Protein AF-A0A085N6F9-F1 (afdb_monomer_lite)

pLDDT: mean 75.07, std 14.17, range [32.81, 94.19]

InterPro domains:
  IPR004875 DDE superfamily endonuclease domain [PF03184] (1-64)

Organism: NCBI:txid68888

Sequence (210 aa):
MDQGVIENLKRLYRKQLLRHLLLSEDKSVQSIIDFYSKTTLKDCCYMIAGSWSSVRQSTLRSSWKNILARRELSATSGASDPGEVVEEVLFNLNTLSLSGECQKADIEAWLACDSGNPGFQMLDDDEIAESVLNVEDEMDEDFDTQEAQVACPSHEKAFRCLEVALEWLEWQEECDPVKLLNLKSILEVAAKKRTASLKQTTITEYFKEK

Foldseek 3Di:
DPPCLVVQLVVLLVVLVVVVLVLDPDPDPVSVVVCVVPCDVVNVVLSSVVSNVVRDPVNVVVVCCVVVVVVVVVDDDDDDDLVNVLVVVQVVCVVVVVNPPDDSVNSSCVVCVCVPPPPDDDDDPVNVVVVVVPPDDDDPDDDPDPPPVPDDDDLVRVLVVLVVVLVVLVPDPPNDPVVNSVSVVVSVVSSVVNVVVPDDDDPVVVVPDD

Secondary structure (DSSP, 8-state):
--SSHHHHHHHHHHHHHHHHHHHSS--SHHHHHHHHHH--HHHHHHHHHHHHHTS-HHHHHHHHHHHHHHHHTT--SS---HHHHHHHHHHHHHHTT-TTS--HHHHHHHHHTTTT--SS----HHHHHHHHHT----------------PPPPHHHHHHHHHHHHHHHHT-TT--HHHHHHHHHHHHHHHHHHHHHTSPPPGGGTT---

Structure (mmCIF, N/CA/C/O backbone):
data_AF-A0A085N6F9-F1
#
_entry.id   AF-A0A085N6F9-F1
#
loop_
_atom_site.group_PDB
_atom_site.id
_atom_site.type_symbol
_atom_site.label_atom_id
_atom_site.label_alt_id
_atom_site.label_comp_id
_atom_site.label_asym_id
_atom_site.label_entity_id
_atom_site.label_seq_id
_atom_site.pdbx_PDB_ins_code
_atom_site.Cartn_x
_atom_site.Cartn_y
_atom_site.Cartn_z
_atom_site.occupancy
_atom_site.B_iso_or_equiv
_atom_site.auth_seq_id
_atom_site.auth_comp_id
_atom_site.auth_asym_id
_atom_site.auth_atom_id
_atom_site.pdbx_PDB_model_num
ATOM 1 N N . MET A 1 1 ? 21.214 7.710 -4.102 1.00 58.25 1 MET A N 1
ATOM 2 C CA . MET A 1 1 ? 19.801 7.318 -4.273 1.00 58.25 1 MET A CA 1
ATOM 3 C C . MET A 1 1 ? 18.946 7.734 -3.082 1.00 58.25 1 MET A C 1
ATOM 5 O O . MET A 1 1 ? 17.837 8.191 -3.302 1.00 58.25 1 MET A O 1
ATOM 9 N N . ASP A 1 2 ? 19.428 7.651 -1.839 1.00 63.47 2 ASP A N 1
ATOM 10 C CA . ASP A 1 2 ? 18.594 8.005 -0.685 1.00 63.47 2 ASP A CA 1
ATOM 11 C C . ASP A 1 2 ? 18.746 9.481 -0.267 1.00 63.47 2 ASP A C 1
ATOM 13 O O . ASP A 1 2 ? 19.536 9.829 0.605 1.00 63.47 2 ASP A O 1
ATOM 17 N N . GLN A 1 3 ? 18.006 10.372 -0.936 1.00 70.19 3 GLN A N 1
ATOM 18 C CA . GLN A 1 3 ? 17.832 11.780 -0.533 1.00 70.19 3 GLN A CA 1
ATOM 19 C C . GLN A 1 3 ? 16.659 11.907 0.456 1.00 70.19 3 GLN A C 1
ATOM 21 O O . GLN A 1 3 ? 15.713 12.665 0.239 1.00 70.19 3 GLN A O 1
ATOM 26 N N . GLY A 1 4 ? 16.681 11.103 1.521 1.00 79.12 4 GLY A N 1
ATOM 27 C CA . GLY A 1 4 ? 15.641 11.115 2.550 1.00 79.12 4 GLY A CA 1
ATOM 28 C C . GLY A 1 4 ? 14.337 10.415 2.152 1.00 79.12 4 GLY A C 1
ATOM 29 O O . GLY A 1 4 ? 13.314 10.636 2.802 1.00 79.12 4 GLY A O 1
ATOM 30 N N . VAL A 1 5 ? 14.339 9.553 1.124 1.00 86.50 5 VAL A N 1
ATOM 31 C CA . VAL A 1 5 ? 13.162 8.724 0.792 1.00 86.50 5 VAL A CA 1
ATOM 32 C C . VAL A 1 5 ? 12.894 7.755 1.929 1.00 86.50 5 VAL A C 1
ATOM 34 O O . VAL A 1 5 ? 11.759 7.662 2.394 1.00 86.50 5 VAL A O 1
ATOM 37 N N . ILE A 1 6 ? 13.940 7.081 2.415 1.00 88.19 6 ILE A N 1
ATOM 38 C CA . ILE A 1 6 ? 13.817 6.116 3.510 1.00 88.19 6 ILE A CA 1
ATOM 39 C C . ILE A 1 6 ? 13.380 6.824 4.793 1.00 88.19 6 ILE A C 1
ATOM 41 O O . ILE A 1 6 ? 12.509 6.328 5.510 1.00 88.19 6 ILE A O 1
ATOM 45 N N . GLU A 1 7 ? 13.935 8.002 5.084 1.00 88.69 7 GLU A N 1
ATOM 46 C CA . GLU A 1 7 ? 13.521 8.808 6.236 1.00 88.69 7 GLU A CA 1
ATOM 47 C C . GLU A 1 7 ? 12.044 9.218 6.135 1.00 88.69 7 GLU A C 1
ATOM 49 O O . GLU A 1 7 ? 1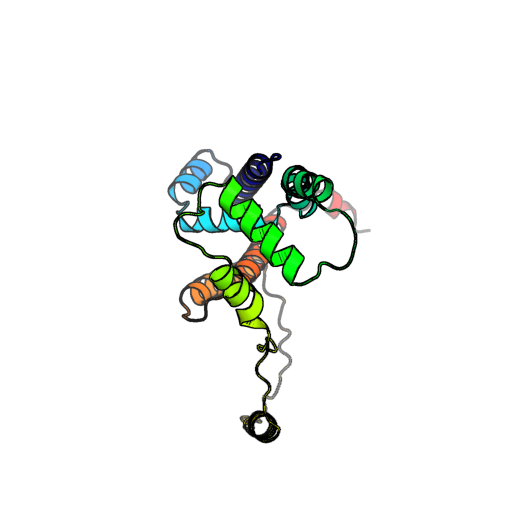1.275 9.040 7.086 1.00 88.69 7 GLU A O 1
ATOM 54 N N . ASN A 1 8 ? 11.616 9.710 4.969 1.00 89.38 8 ASN A N 1
ATOM 55 C CA . ASN A 1 8 ? 10.236 10.125 4.748 1.00 89.38 8 ASN A CA 1
ATOM 56 C C . ASN A 1 8 ? 9.265 8.940 4.845 1.00 89.38 8 ASN A C 1
ATOM 58 O O . ASN A 1 8 ? 8.226 9.055 5.496 1.00 89.38 8 ASN A O 1
ATOM 62 N N . LEU A 1 9 ? 9.626 7.787 4.276 1.00 90.88 9 LEU A N 1
ATOM 63 C CA . LEU A 1 9 ? 8.841 6.558 4.367 1.00 90.88 9 LEU A CA 1
ATOM 64 C C . LEU A 1 9 ? 8.692 6.099 5.823 1.00 90.88 9 LEU A C 1
ATOM 66 O O . LEU A 1 9 ? 7.574 5.863 6.279 1.00 90.88 9 LEU A O 1
ATOM 70 N N . LYS A 1 10 ? 9.789 6.056 6.593 1.00 90.81 10 LYS A N 1
ATOM 71 C CA . LYS A 1 10 ? 9.761 5.725 8.031 1.00 90.81 10 LYS A CA 1
ATOM 72 C C . LYS A 1 10 ? 8.877 6.691 8.820 1.00 90.81 10 LYS A C 1
ATOM 74 O O . LYS A 1 10 ? 8.144 6.272 9.717 1.00 90.81 10 LYS A O 1
ATOM 79 N N . ARG A 1 11 ? 8.924 7.986 8.499 1.00 92.44 11 ARG A N 1
ATOM 80 C CA . ARG A 1 11 ? 8.079 9.005 9.136 1.00 92.44 11 ARG A CA 1
ATOM 81 C C . ARG A 1 11 ? 6.598 8.798 8.819 1.00 92.44 11 ARG A C 1
ATOM 83 O O . ARG A 1 11 ? 5.769 8.899 9.722 1.00 92.44 11 ARG A O 1
ATOM 90 N N . LEU A 1 12 ? 6.263 8.492 7.566 1.00 90.38 12 LEU A N 1
ATOM 91 C CA . LEU A 1 12 ? 4.891 8.193 7.149 1.00 90.38 12 LEU A CA 1
ATOM 92 C C . LEU A 1 12 ? 4.372 6.906 7.800 1.00 90.38 12 LEU A C 1
ATOM 94 O O . LEU A 1 12 ? 3.253 6.906 8.305 1.00 90.38 12 LEU A O 1
ATOM 98 N N . TYR A 1 13 ? 5.215 5.882 7.913 1.00 91.75 13 TYR A N 1
ATOM 99 C CA . TYR A 1 13 ? 4.894 4.646 8.627 1.00 91.75 13 TYR A CA 1
ATOM 100 C C . TYR A 1 13 ? 4.549 4.894 10.092 1.00 91.75 13 TYR A C 1
ATOM 102 O O . TYR A 1 13 ? 3.474 4.516 10.552 1.00 91.75 13 TYR A O 1
ATOM 110 N N . ARG A 1 14 ? 5.404 5.620 10.823 1.00 90.88 14 ARG A N 1
ATOM 111 C CA . ARG A 1 14 ? 5.135 5.990 12.224 1.00 90.88 14 ARG A CA 1
ATOM 112 C C . ARG A 1 14 ? 3.836 6.783 12.367 1.00 90.88 14 ARG A C 1
ATOM 114 O O . ARG A 1 14 ? 3.095 6.581 13.322 1.00 90.88 14 ARG A O 1
ATOM 121 N N . LYS A 1 15 ? 3.528 7.659 11.405 1.00 87.94 15 LYS A N 1
ATOM 122 C CA . LYS A 1 15 ? 2.263 8.402 11.374 1.00 87.94 15 LYS A CA 1
ATOM 123 C C . LYS A 1 15 ? 1.053 7.479 11.184 1.00 87.94 15 LYS A C 1
ATOM 125 O O . LYS A 1 15 ? 0.031 7.717 11.822 1.00 87.94 15 LYS A O 1
ATOM 130 N N . GLN A 1 16 ? 1.144 6.464 10.323 1.00 84.81 16 GLN A N 1
ATOM 131 C CA . GLN A 1 16 ? 0.058 5.495 10.139 1.00 84.81 16 GLN A CA 1
ATOM 132 C C . GLN A 1 16 ? -0.125 4.607 11.369 1.00 84.81 16 GLN A C 1
ATOM 134 O O . GLN A 1 16 ? -1.250 4.446 11.831 1.00 84.81 16 GLN A O 1
ATOM 139 N N . LEU A 1 17 ? 0.969 4.145 11.974 1.00 85.44 17 LEU A N 1
ATOM 140 C CA . LEU A 1 17 ? 0.932 3.397 13.231 1.00 85.44 17 LEU A CA 1
ATOM 141 C C . LEU A 1 17 ? 0.213 4.186 14.339 1.00 85.44 17 LEU A C 1
ATOM 143 O O . LEU A 1 17 ? -0.684 3.669 14.998 1.00 85.44 17 LEU A O 1
ATOM 147 N N . LEU A 1 18 ? 0.545 5.474 14.491 1.00 83.00 18 LEU A N 1
ATOM 148 C CA . LEU A 1 18 ? -0.126 6.357 15.450 1.00 83.00 18 LEU A CA 1
ATOM 149 C C . LEU A 1 18 ? -1.616 6.545 15.145 1.00 83.00 18 LEU A C 1
ATOM 151 O O . LEU A 1 18 ? -2.415 6.645 16.067 1.00 83.00 18 LEU A O 1
ATOM 155 N N . ARG A 1 19 ? -2.017 6.592 13.870 1.00 81.50 19 ARG A N 1
ATOM 156 C CA . ARG A 1 19 ? -3.440 6.667 13.507 1.00 81.50 19 ARG A CA 1
ATOM 157 C C . ARG A 1 19 ? -4.189 5.399 13.881 1.00 81.50 19 ARG A C 1
ATOM 159 O O . ARG A 1 19 ? -5.280 5.517 14.423 1.00 81.50 19 ARG A O 1
ATOM 166 N N . HIS A 1 20 ? -3.612 4.227 13.629 1.00 77.12 20 HIS A N 1
ATOM 167 C CA . HIS A 1 20 ? -4.213 2.958 14.036 1.00 77.12 20 HIS A CA 1
ATOM 168 C C . HIS A 1 20 ? -4.372 2.869 15.559 1.00 77.12 20 HIS A C 1
ATOM 170 O O . HIS A 1 20 ? -5.453 2.529 16.029 1.00 77.12 20 HIS A O 1
ATOM 176 N N . LEU A 1 21 ? -3.363 3.303 16.320 1.00 77.00 21 LEU A N 1
ATOM 177 C CA . LEU A 1 21 ? -3.439 3.414 17.783 1.00 77.00 21 LEU A CA 1
ATOM 178 C C . LEU A 1 21 ? -4.485 4.427 18.279 1.00 77.00 21 LEU A C 1
ATOM 180 O O . LEU A 1 21 ? -4.986 4.297 19.385 1.00 77.00 21 LEU A O 1
ATOM 184 N N . LEU A 1 22 ? -4.808 5.464 17.503 1.00 71.69 22 LEU A N 1
ATOM 185 C CA . LEU A 1 22 ? -5.822 6.463 17.875 1.00 71.69 22 LEU A CA 1
ATOM 186 C C . LEU A 1 22 ? -7.246 6.072 17.454 1.00 71.69 22 LEU A C 1
ATOM 188 O O . LEU A 1 22 ? -8.199 6.736 17.865 1.00 71.69 22 LEU A O 1
ATOM 192 N N . LEU A 1 23 ? -7.389 5.044 16.615 1.00 70.06 23 LEU A N 1
ATOM 193 C CA . LEU A 1 23 ? -8.678 4.499 16.191 1.00 70.06 23 LEU A CA 1
ATOM 194 C C . LEU A 1 23 ? -9.238 3.474 17.191 1.00 70.06 23 LEU A C 1
ATOM 196 O O . LEU A 1 23 ? -10.418 3.143 17.091 1.00 70.06 23 LEU A O 1
ATOM 200 N N . SER A 1 24 ? -8.438 2.993 18.151 1.00 68.69 24 SER A N 1
ATOM 201 C CA . SER A 1 24 ? -8.926 2.153 19.248 1.00 68.69 24 SER A CA 1
ATOM 202 C C . SER A 1 24 ? -9.775 2.972 20.226 1.00 68.69 24 SER A C 1
ATOM 204 O O . SER A 1 24 ? -9.394 4.069 20.635 1.00 68.69 24 SER A O 1
ATOM 206 N N . GLU A 1 25 ? -10.935 2.434 20.604 1.00 61.09 25 GLU A N 1
ATOM 207 C CA . GLU A 1 25 ? -11.907 3.113 21.475 1.00 61.09 25 GLU A CA 1
ATOM 208 C C . GLU A 1 25 ? -11.392 3.294 22.910 1.00 61.09 25 GLU A C 1
ATOM 210 O O . GLU A 1 25 ? -11.682 4.308 23.547 1.00 61.09 25 GLU A O 1
ATOM 215 N N . ASP A 1 26 ? -10.568 2.359 23.390 1.00 67.94 26 ASP A N 1
ATOM 216 C CA . ASP A 1 26 ? -9.904 2.452 24.685 1.00 67.94 26 ASP A CA 1
ATOM 217 C C . ASP A 1 26 ? -8.523 3.118 24.548 1.00 67.94 26 ASP A C 1
ATOM 219 O O . ASP A 1 26 ? -7.687 2.711 23.736 1.00 67.94 26 ASP A O 1
ATOM 223 N N . LYS A 1 27 ? -8.288 4.157 25.355 1.00 69.56 27 LYS A N 1
ATOM 224 C CA . LYS A 1 27 ? -7.034 4.931 25.411 1.00 69.56 27 LYS A CA 1
ATOM 225 C C . LYS A 1 27 ? -6.123 4.490 26.561 1.00 69.56 27 LYS A C 1
ATOM 227 O O . LYS A 1 27 ? -5.174 5.199 26.898 1.00 69.56 27 LYS A O 1
ATOM 232 N N . SER A 1 28 ? -6.432 3.367 27.204 1.00 77.19 28 SER A N 1
ATOM 233 C CA . SER A 1 28 ? -5.613 2.803 28.270 1.00 77.19 28 SER A CA 1
ATOM 234 C C . SER A 1 28 ? -4.243 2.331 27.760 1.00 77.19 28 SER A C 1
ATOM 236 O O . SER A 1 28 ? -4.055 1.999 26.589 1.00 77.19 28 SER A O 1
ATOM 238 N N . VAL A 1 29 ? -3.263 2.255 28.665 1.00 77.38 29 VAL A N 1
ATOM 239 C CA . VAL A 1 29 ? -1.947 1.655 28.368 1.00 77.38 29 VAL A CA 1
ATOM 240 C C . VAL A 1 29 ? -2.099 0.184 27.958 1.00 77.38 29 VAL A C 1
ATOM 242 O O . VAL A 1 29 ? -1.344 -0.301 27.119 1.00 77.38 29 VAL A O 1
ATOM 245 N N . GLN A 1 30 ? -3.114 -0.504 28.489 1.00 77.12 30 GLN A N 1
ATOM 246 C CA . GLN A 1 30 ? -3.416 -1.892 28.150 1.00 77.12 30 GLN A CA 1
ATOM 247 C C . GLN A 1 30 ? -3.879 -2.040 26.696 1.00 77.12 30 GLN A C 1
ATOM 249 O O . GLN A 1 30 ? -3.411 -2.937 26.007 1.00 77.12 30 GLN A O 1
ATOM 254 N N . SER A 1 31 ? -4.698 -1.113 26.192 1.00 76.81 31 SER A N 1
ATOM 255 C CA . SER A 1 31 ? -5.119 -1.072 24.783 1.00 76.81 31 SER A CA 1
ATOM 256 C C . SER A 1 31 ? -3.930 -0.969 23.818 1.00 76.81 31 SER A C 1
ATOM 258 O O . SER A 1 31 ? -3.888 -1.644 22.790 1.00 76.81 31 SER A O 1
ATOM 260 N N . ILE A 1 32 ? -2.902 -0.191 24.180 1.00 77.62 32 ILE A N 1
ATOM 261 C CA . ILE A 1 32 ? -1.668 -0.076 23.388 1.00 77.62 32 ILE A CA 1
ATOM 262 C C . ILE A 1 32 ? -0.909 -1.411 23.375 1.00 77.62 32 ILE A C 1
ATOM 264 O O . ILE A 1 32 ? -0.465 -1.855 22.316 1.00 77.62 32 ILE A O 1
ATOM 268 N N . ILE A 1 33 ? -0.764 -2.060 24.535 1.00 79.56 33 ILE A N 1
ATOM 269 C CA . ILE A 1 33 ? -0.092 -3.365 24.659 1.00 79.56 33 ILE A CA 1
ATOM 270 C C . ILE A 1 33 ? -0.845 -4.431 23.857 1.00 79.56 33 ILE A C 1
ATOM 272 O O . ILE A 1 33 ? -0.230 -5.188 23.104 1.00 79.56 33 ILE A O 1
ATOM 276 N N . ASP A 1 34 ? -2.169 -4.452 23.960 1.00 80.50 34 ASP A N 1
ATOM 277 C CA . ASP A 1 34 ? -3.034 -5.358 23.213 1.00 80.50 34 ASP A CA 1
ATOM 278 C C . ASP A 1 34 ? -2.935 -5.113 21.705 1.00 80.50 34 ASP A C 1
ATOM 280 O O . ASP A 1 34 ? -2.876 -6.071 20.938 1.00 80.50 34 ASP A O 1
ATOM 284 N N . PHE A 1 35 ? -2.866 -3.852 21.266 1.00 81.00 35 PHE A N 1
ATOM 285 C CA . PHE A 1 35 ? -2.653 -3.507 19.863 1.00 81.00 35 PHE A CA 1
ATOM 286 C C . PHE A 1 35 ? -1.330 -4.076 19.345 1.00 81.00 35 PHE A C 1
ATOM 288 O O . PHE A 1 35 ? -1.327 -4.767 18.329 1.00 81.00 35 PHE A O 1
ATOM 295 N N . TYR A 1 36 ? -0.213 -3.858 20.050 1.00 79.56 36 TYR A N 1
ATOM 296 C CA . TYR A 1 36 ? 1.082 -4.414 19.638 1.00 79.56 36 TYR A CA 1
ATOM 297 C C . TYR A 1 36 ? 1.095 -5.945 19.661 1.00 79.56 36 TYR A C 1
ATOM 299 O O . TYR A 1 36 ? 1.719 -6.556 18.801 1.00 79.56 36 TYR A O 1
ATOM 307 N N . SER A 1 37 ? 0.376 -6.557 20.602 1.00 81.94 37 SER A N 1
ATOM 308 C CA . SER A 1 37 ? 0.273 -8.016 20.717 1.00 81.94 37 SER A CA 1
ATOM 309 C C . SER A 1 37 ? -0.584 -8.636 19.607 1.00 81.94 37 SER A C 1
ATOM 311 O O . SER A 1 37 ? -0.335 -9.765 19.196 1.00 81.94 37 SER A O 1
ATOM 313 N N . LYS A 1 38 ? -1.592 -7.903 19.115 1.00 84.06 38 LYS A N 1
ATOM 314 C CA . LYS A 1 38 ? -2.504 -8.327 18.039 1.00 84.06 38 LYS A CA 1
ATOM 315 C C . LYS A 1 38 ? -2.032 -7.917 16.643 1.00 84.06 38 LYS A C 1
ATOM 317 O O . LYS A 1 38 ? -2.548 -8.446 15.666 1.00 84.06 38 LYS A O 1
ATOM 322 N N . THR A 1 39 ? -1.085 -6.981 16.536 1.00 83.12 39 THR A N 1
ATOM 323 C CA . THR A 1 39 ? -0.560 -6.511 15.246 1.00 83.12 39 THR A CA 1
ATOM 324 C C . THR A 1 39 ? 0.179 -7.649 14.556 1.00 83.12 39 THR A C 1
ATOM 326 O O . THR A 1 39 ? 1.200 -8.136 15.043 1.00 83.12 39 THR A O 1
ATOM 329 N N . THR A 1 40 ? -0.318 -8.056 13.396 1.00 88.38 40 THR A N 1
ATOM 330 C CA . THR A 1 40 ? 0.276 -9.136 12.609 1.00 88.38 40 THR A CA 1
ATOM 331 C C . THR A 1 40 ? 1.287 -8.602 11.591 1.00 88.38 40 THR A C 1
ATOM 333 O O . THR A 1 40 ? 1.334 -7.409 11.279 1.00 88.38 40 THR A O 1
ATOM 336 N N . LEU A 1 41 ? 2.094 -9.494 11.002 1.00 87.25 41 LEU A N 1
ATOM 337 C CA . LEU A 1 41 ? 2.972 -9.130 9.881 1.00 87.25 41 LEU A CA 1
ATOM 338 C C . LEU A 1 41 ? 2.173 -8.555 8.699 1.00 87.25 41 LEU A C 1
ATOM 340 O O . LEU A 1 41 ? 2.627 -7.621 8.042 1.00 87.25 41 LEU A O 1
ATOM 344 N N . LYS A 1 42 ? 0.962 -9.068 8.471 1.00 85.81 42 LYS A N 1
ATOM 345 C CA . LYS A 1 42 ? 0.034 -8.584 7.446 1.00 85.81 42 LYS A CA 1
ATOM 346 C C . LYS A 1 42 ? -0.335 -7.115 7.671 1.00 85.81 42 LYS A C 1
ATOM 348 O O . LYS A 1 42 ? -0.279 -6.316 6.736 1.00 85.81 42 LYS A O 1
ATOM 353 N N . ASP A 1 43 ? -0.612 -6.724 8.911 1.00 86.56 43 ASP A N 1
ATOM 354 C CA . ASP A 1 43 ? -0.878 -5.324 9.257 1.00 86.56 43 ASP A CA 1
ATOM 355 C C . ASP A 1 43 ? 0.331 -4.433 8.966 1.00 86.56 43 ASP A C 1
ATOM 357 O O . ASP A 1 43 ? 0.185 -3.362 8.372 1.00 86.56 43 ASP A O 1
ATOM 361 N N . CYS A 1 44 ? 1.537 -4.903 9.298 1.00 87.62 44 CYS A N 1
ATOM 362 C CA . CYS A 1 44 ? 2.785 -4.217 8.965 1.00 87.62 44 CYS A CA 1
ATOM 363 C C . CYS A 1 44 ? 2.965 -4.033 7.448 1.00 87.62 44 CYS A C 1
ATOM 365 O O . CYS A 1 44 ? 3.315 -2.932 7.010 1.00 87.62 44 CYS A O 1
ATOM 367 N N . CYS A 1 45 ? 2.672 -5.061 6.643 1.00 89.88 45 CYS A N 1
ATOM 368 C CA . CYS A 1 45 ? 2.718 -4.995 5.179 1.00 89.88 45 CYS A CA 1
ATOM 369 C C . CYS A 1 45 ? 1.749 -3.941 4.624 1.00 89.88 45 CYS A C 1
ATOM 371 O O . CYS A 1 45 ? 2.122 -3.125 3.778 1.00 89.88 45 CYS A O 1
ATOM 373 N N . TYR A 1 46 ? 0.526 -3.875 5.146 1.00 86.56 46 TYR A N 1
ATOM 374 C CA . TYR A 1 46 ? -0.415 -2.840 4.724 1.00 86.56 46 TYR A CA 1
ATOM 375 C C . TYR A 1 46 ? -0.014 -1.440 5.176 1.00 86.56 46 TYR A C 1
ATOM 377 O O . TYR A 1 46 ? -0.153 -0.484 4.413 1.00 86.56 46 TYR A O 1
ATOM 385 N N . MET A 1 47 ? 0.503 -1.302 6.398 1.00 89.00 47 MET A N 1
ATOM 386 C CA . MET A 1 47 ? 0.965 -0.013 6.907 1.00 89.00 47 MET A CA 1
ATOM 387 C C . MET A 1 47 ? 2.126 0.528 6.070 1.00 89.00 47 MET A C 1
ATOM 389 O O . MET A 1 47 ? 2.151 1.724 5.763 1.00 89.00 47 MET A O 1
ATOM 393 N N . ILE A 1 48 ? 3.072 -0.324 5.656 1.00 91.31 48 ILE A N 1
ATOM 394 C CA . ILE A 1 48 ? 4.181 0.114 4.804 1.00 91.31 48 ILE A CA 1
ATOM 395 C C . ILE A 1 48 ? 3.720 0.421 3.377 1.00 91.31 48 ILE A C 1
ATOM 397 O O . ILE A 1 48 ? 4.129 1.449 2.838 1.00 91.31 48 ILE A O 1
ATOM 401 N N . ALA A 1 49 ? 2.790 -0.360 2.816 1.00 90.00 49 ALA A N 1
ATOM 402 C CA . ALA A 1 49 ? 2.188 -0.083 1.511 1.00 90.00 49 ALA A CA 1
ATOM 403 C C . ALA A 1 49 ? 1.449 1.269 1.494 1.00 90.00 49 ALA A C 1
ATOM 405 O O . ALA A 1 49 ? 1.699 2.111 0.631 1.00 90.00 49 ALA A O 1
ATOM 406 N N . GLY A 1 50 ? 0.615 1.536 2.504 1.00 86.75 50 GLY A N 1
ATOM 407 C CA . GLY A 1 50 ? -0.084 2.818 2.650 1.00 86.75 50 GLY A CA 1
ATOM 408 C C . GLY A 1 50 ? 0.853 4.001 2.931 1.00 86.75 50 GLY A C 1
ATOM 409 O O . GLY A 1 50 ? 0.556 5.152 2.598 1.00 86.75 50 GLY A O 1
ATOM 410 N N . SER A 1 51 ? 2.009 3.742 3.540 1.00 90.81 51 SER A N 1
ATOM 411 C CA . SER A 1 51 ? 3.042 4.761 3.751 1.00 90.81 51 SER A CA 1
ATOM 412 C C . SER A 1 51 ? 3.788 5.078 2.463 1.00 90.81 51 SER A C 1
ATOM 414 O O . SER A 1 51 ? 4.064 6.248 2.204 1.00 90.81 51 SER A O 1
ATOM 416 N N . TRP A 1 52 ? 4.066 4.060 1.647 1.00 91.25 52 TRP A N 1
ATOM 417 C CA . TRP A 1 52 ? 4.696 4.202 0.340 1.00 91.25 52 TRP A CA 1
ATOM 418 C C . TRP A 1 52 ? 3.815 4.980 -0.638 1.00 91.25 52 TRP A C 1
ATOM 420 O O . TRP A 1 52 ? 4.289 5.940 -1.240 1.00 91.25 52 TRP A O 1
ATOM 430 N N . SER A 1 53 ? 2.518 4.666 -0.716 1.00 88.50 53 SER A N 1
ATOM 431 C CA . SER A 1 53 ? 1.571 5.410 -1.564 1.00 88.50 53 SER A CA 1
ATOM 432 C C . SER A 1 53 ? 1.419 6.883 -1.159 1.00 88.50 53 SER A C 1
ATOM 434 O O . SER A 1 53 ? 1.073 7.730 -1.978 1.00 88.50 53 SER A O 1
ATOM 436 N N . SER A 1 54 ? 1.732 7.214 0.098 1.00 88.19 54 SER A N 1
ATOM 437 C CA . SER A 1 54 ? 1.730 8.588 0.613 1.00 88.19 54 SER A CA 1
ATOM 438 C C . SER A 1 54 ? 3.033 9.358 0.339 1.00 88.19 54 SER A C 1
ATOM 440 O O . SER A 1 54 ? 3.103 10.563 0.618 1.00 88.19 54 SER 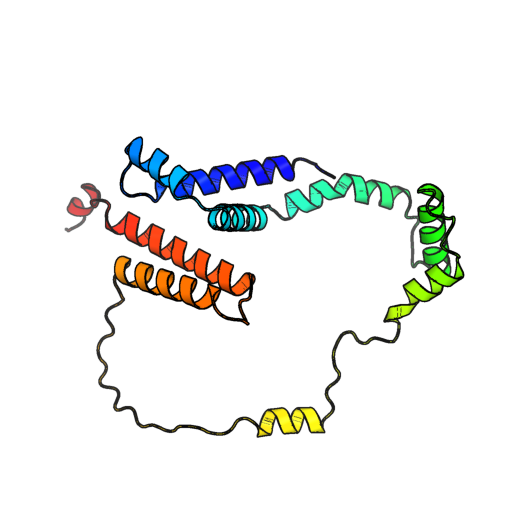A O 1
ATOM 442 N N . VAL A 1 55 ? 4.086 8.702 -0.164 1.00 89.12 55 VAL A N 1
ATOM 443 C CA . VAL A 1 55 ? 5.340 9.373 -0.533 1.00 89.12 55 VAL A CA 1
ATOM 444 C C . VAL A 1 55 ? 5.085 10.258 -1.751 1.00 89.12 55 VAL A C 1
ATOM 446 O O . VAL A 1 55 ? 4.582 9.822 -2.781 1.00 89.12 55 VAL A O 1
ATOM 449 N N . ARG A 1 56 ? 5.451 11.541 -1.654 1.00 87.06 56 ARG A N 1
ATOM 450 C CA . ARG A 1 56 ? 5.244 12.492 -2.752 1.00 87.06 56 ARG A CA 1
ATOM 451 C C . ARG A 1 56 ? 6.155 12.165 -3.929 1.00 87.06 56 ARG A C 1
ATOM 453 O O . ARG A 1 56 ? 7.358 11.968 -3.757 1.00 87.06 56 ARG A O 1
ATOM 460 N N . GLN A 1 57 ? 5.610 12.269 -5.139 1.00 85.81 57 GLN A N 1
ATOM 461 C CA . GLN A 1 57 ? 6.382 12.103 -6.370 1.00 85.81 57 GLN A CA 1
ATOM 462 C C . GLN A 1 57 ? 7.551 13.099 -6.464 1.00 85.81 57 GLN A C 1
ATOM 464 O O . GLN A 1 57 ? 8.607 12.758 -6.985 1.00 85.81 57 GLN A O 1
ATOM 469 N N . SER A 1 58 ? 7.415 14.306 -5.899 1.00 83.88 58 SER A N 1
ATOM 470 C CA . SER A 1 58 ? 8.510 15.281 -5.816 1.00 83.88 58 SER A CA 1
ATOM 471 C C . SER A 1 58 ? 9.680 14.803 -4.951 1.00 83.88 58 SER A C 1
ATOM 473 O O . SER A 1 58 ? 10.829 15.037 -5.316 1.00 83.88 58 SER A O 1
ATOM 475 N N . THR A 1 59 ? 9.416 14.087 -3.851 1.00 83.81 59 THR A N 1
ATOM 476 C CA . THR A 1 59 ? 10.463 13.461 -3.028 1.00 83.81 59 THR A CA 1
ATOM 477 C C . THR A 1 59 ? 11.210 12.402 -3.834 1.00 83.81 59 THR A C 1
ATOM 479 O O . THR A 1 59 ? 12.439 12.390 -3.825 1.00 83.81 59 THR A O 1
ATOM 482 N N . LEU A 1 60 ? 10.488 11.574 -4.596 1.00 85.12 60 LEU A N 1
ATOM 483 C CA . LEU A 1 60 ? 11.106 10.578 -5.474 1.00 85.12 60 LEU A CA 1
ATOM 484 C C . LEU A 1 60 ? 11.942 11.256 -6.566 1.00 85.12 60 LEU A C 1
ATOM 486 O O . LEU A 1 60 ? 13.134 10.986 -6.662 1.00 85.12 60 LEU A O 1
ATOM 490 N N . ARG A 1 61 ? 11.380 12.216 -7.312 1.00 82.69 61 ARG A N 1
ATOM 491 C CA . ARG A 1 61 ? 12.101 12.970 -8.358 1.00 82.69 61 ARG A CA 1
ATOM 492 C C . ARG A 1 61 ? 13.367 13.643 -7.822 1.00 82.69 61 ARG A C 1
ATOM 494 O O . ARG A 1 61 ? 14.425 13.533 -8.433 1.00 82.69 61 ARG A O 1
ATOM 501 N N . SER A 1 62 ? 13.291 14.277 -6.650 1.00 79.75 62 SER A N 1
ATOM 502 C CA . SER A 1 62 ? 14.458 14.882 -5.991 1.00 79.75 62 SER A CA 1
ATOM 503 C C . SER A 1 62 ? 15.539 13.853 -5.651 1.00 79.75 62 SER A C 1
ATOM 505 O O . SER A 1 62 ? 16.728 14.153 -5.723 1.00 79.75 62 SER A O 1
ATOM 507 N N . SER A 1 63 ? 15.144 12.627 -5.320 1.00 81.56 63 SER A N 1
ATOM 508 C CA . SER A 1 63 ? 16.065 11.545 -4.954 1.00 81.56 63 SER A CA 1
ATOM 509 C C . SER A 1 63 ? 16.835 10.971 -6.135 1.00 81.56 63 SER A C 1
ATOM 511 O O . SER A 1 63 ? 17.974 10.523 -5.978 1.00 81.56 63 SER A O 1
ATOM 513 N N . TRP A 1 64 ? 16.252 11.083 -7.326 1.00 79.00 64 TRP A N 1
ATOM 514 C CA . TRP A 1 64 ? 16.891 10.738 -8.591 1.00 79.00 64 TRP A CA 1
ATOM 515 C C . TRP A 1 64 ? 17.710 11.887 -9.190 1.00 79.00 64 TRP A C 1
ATOM 517 O O . TRP A 1 64 ? 18.535 11.635 -10.063 1.00 79.00 64 TRP A O 1
ATOM 527 N N . LYS A 1 65 ? 17.572 13.127 -8.695 1.00 78.69 65 LYS A N 1
ATOM 528 C CA . LYS A 1 65 ? 18.231 14.315 -9.269 1.00 78.69 65 LYS A CA 1
ATOM 529 C C . LYS A 1 65 ? 19.751 14.174 -9.371 1.00 78.69 65 LYS A C 1
ATOM 531 O O . LYS A 1 65 ? 20.309 14.533 -10.393 1.00 78.69 65 LYS A O 1
ATOM 536 N N . ASN A 1 66 ? 20.421 13.600 -8.372 1.00 70.81 66 ASN A N 1
ATOM 537 C CA . ASN A 1 66 ? 21.880 13.406 -8.414 1.00 70.81 66 ASN A CA 1
ATOM 538 C C . ASN A 1 66 ? 22.330 12.279 -9.356 1.00 70.81 66 ASN A C 1
ATOM 540 O O . ASN A 1 66 ? 23.482 12.258 -9.771 1.00 70.81 66 ASN A O 1
ATOM 544 N N . ILE A 1 67 ? 21.438 11.341 -9.684 1.00 71.38 67 ILE A N 1
ATOM 545 C CA . ILE A 1 67 ? 21.709 10.266 -10.646 1.00 71.38 67 ILE A CA 1
ATOM 546 C C . ILE A 1 67 ? 21.482 10.800 -12.065 1.00 71.38 67 ILE A C 1
ATOM 548 O O . ILE A 1 67 ? 22.333 10.629 -12.930 1.00 71.38 67 ILE A O 1
ATOM 552 N N . LEU A 1 68 ? 20.377 11.519 -12.279 1.00 69.38 68 LEU A N 1
ATOM 553 C CA . LEU A 1 68 ? 20.023 12.104 -13.573 1.00 69.38 68 LEU A CA 1
ATOM 554 C C . LEU A 1 68 ? 20.912 13.301 -13.945 1.00 69.38 68 LEU A C 1
ATOM 556 O O . LEU A 1 68 ? 21.352 13.385 -15.082 1.00 69.38 68 LEU A O 1
ATOM 560 N N . ALA A 1 69 ? 21.284 14.166 -12.997 1.00 65.25 69 ALA A N 1
ATOM 561 C CA . ALA A 1 69 ? 22.226 15.263 -13.253 1.00 65.25 69 ALA A CA 1
ATOM 562 C C . ALA A 1 69 ? 23.631 14.755 -13.620 1.00 65.25 69 ALA A C 1
ATOM 564 O O . ALA A 1 69 ? 24.353 15.409 -14.366 1.00 65.25 69 ALA A O 1
ATOM 565 N N . ARG A 1 70 ? 24.020 13.565 -13.138 1.00 58.84 70 ARG A N 1
ATOM 566 C CA . ARG A 1 70 ? 25.266 12.908 -13.558 1.00 58.84 70 ARG A CA 1
ATOM 567 C C . ARG A 1 70 ? 25.201 12.426 -15.012 1.00 58.84 70 ARG A C 1
ATOM 569 O O . ARG A 1 70 ? 26.243 12.352 -15.646 1.00 58.84 70 ARG A O 1
ATOM 576 N N . ARG A 1 71 ? 23.995 12.141 -15.521 1.00 54.25 71 ARG A N 1
ATOM 577 C CA . ARG A 1 71 ? 23.717 11.757 -16.913 1.00 54.25 71 ARG A CA 1
ATOM 578 C C . ARG A 1 71 ? 23.605 12.966 -17.846 1.00 54.25 71 ARG A C 1
ATOM 580 O O . ARG A 1 71 ? 24.051 12.901 -18.980 1.00 54.25 71 ARG A O 1
ATOM 587 N N . GLU A 1 72 ? 23.053 14.087 -17.383 1.00 53.41 72 GLU A N 1
ATOM 588 C CA . GLU A 1 72 ? 22.969 15.312 -18.201 1.00 53.41 72 GLU A CA 1
ATOM 589 C C . GLU A 1 72 ? 24.345 15.936 -18.474 1.00 53.41 72 GLU A C 1
ATOM 591 O O . GLU A 1 72 ? 24.550 16.521 -19.530 1.00 53.41 72 GLU A O 1
ATOM 596 N N . LEU A 1 73 ? 25.324 15.753 -17.580 1.00 51.25 73 LEU A N 1
ATOM 597 C CA . LEU A 1 73 ? 26.714 16.158 -17.836 1.00 51.25 73 LEU A CA 1
ATOM 598 C C . LEU A 1 73 ? 27.424 15.286 -18.889 1.00 51.25 73 LEU A C 1
ATOM 600 O O . LEU A 1 73 ? 28.468 15.695 -19.392 1.00 51.25 73 LEU A O 1
ATOM 604 N N . SER A 1 74 ? 26.881 14.109 -19.215 1.00 50.94 74 SER A N 1
ATOM 605 C CA . SER A 1 74 ? 27.396 13.216 -20.263 1.00 50.94 74 SER A CA 1
ATOM 606 C C . SER A 1 74 ? 26.553 13.220 -21.539 1.00 50.94 74 SER A C 1
ATOM 608 O O . SER A 1 74 ? 26.962 12.618 -22.523 1.00 50.94 74 SER A O 1
ATOM 610 N N . ALA A 1 75 ? 25.399 13.890 -21.548 1.00 46.09 75 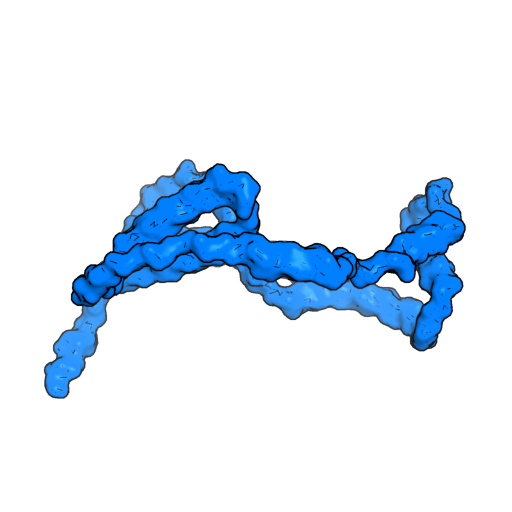ALA A N 1
ATOM 611 C CA . ALA A 1 75 ? 24.539 13.974 -22.721 1.00 46.09 75 ALA A CA 1
ATOM 612 C C . ALA A 1 75 ? 24.897 15.220 -23.543 1.00 46.09 75 ALA A C 1
ATOM 614 O O . ALA A 1 75 ? 24.313 16.294 -23.378 1.00 46.09 75 ALA A O 1
ATOM 615 N N . THR A 1 76 ? 25.869 15.078 -24.445 1.00 44.88 76 THR A N 1
ATOM 616 C CA . THR A 1 76 ? 25.936 15.952 -25.617 1.00 44.88 76 THR A CA 1
ATOM 617 C C . THR A 1 76 ? 24.696 15.737 -26.481 1.00 44.88 76 THR A C 1
ATOM 619 O O . THR A 1 76 ? 24.145 14.648 -26.578 1.00 44.88 76 THR A O 1
ATOM 622 N N . SER A 1 77 ? 24.205 16.840 -27.026 1.00 48.12 77 SER A N 1
ATOM 623 C CA . SER A 1 77 ? 22.907 17.007 -27.666 1.00 48.12 77 SER A CA 1
ATOM 624 C C . SER A 1 77 ? 22.664 16.148 -28.908 1.00 48.12 77 SER A C 1
ATOM 626 O O . SER A 1 77 ? 23.477 16.177 -29.826 1.00 48.12 77 SER A O 1
ATOM 628 N N . GLY A 1 78 ? 21.425 15.659 -29.019 1.00 47.41 78 GLY A N 1
ATOM 629 C CA . GLY A 1 78 ? 20.671 15.634 -30.276 1.00 47.41 78 GLY A CA 1
ATOM 630 C C . GLY A 1 78 ? 20.597 14.278 -30.967 1.00 47.41 78 GLY A C 1
ATOM 631 O O . GLY A 1 78 ? 21.591 13.820 -31.499 1.00 47.41 78 GLY A O 1
ATOM 632 N N . ALA A 1 79 ? 19.381 13.713 -31.006 1.00 54.59 79 ALA A N 1
ATOM 633 C CA . ALA A 1 79 ? 18.973 12.568 -31.827 1.00 54.59 79 ALA A CA 1
ATOM 634 C C . ALA A 1 79 ? 20.036 11.463 -31.920 1.00 54.59 79 ALA A C 1
ATOM 636 O O . ALA A 1 79 ? 20.688 11.330 -32.952 1.00 54.59 79 ALA A O 1
ATOM 637 N N . SER A 1 80 ? 20.197 10.689 -30.841 1.00 55.78 80 SER A N 1
ATOM 638 C CA . SER A 1 80 ? 21.177 9.608 -30.844 1.00 55.78 80 SER A CA 1
ATOM 639 C C . SER A 1 80 ? 20.881 8.613 -31.950 1.00 55.78 80 SER A C 1
ATOM 641 O O . SER A 1 80 ? 19.839 7.952 -31.968 1.00 55.78 80 SER A O 1
ATOM 643 N N . ASP A 1 81 ? 21.838 8.539 -32.865 1.00 66.25 81 ASP A N 1
ATOM 644 C CA . ASP A 1 81 ? 21.980 7.460 -33.820 1.00 66.25 81 ASP A CA 1
ATOM 645 C C . ASP A 1 81 ? 21.952 6.126 -33.050 1.00 66.25 81 ASP A C 1
ATOM 647 O O . ASP A 1 81 ? 22.555 6.036 -31.974 1.00 66.25 81 ASP A O 1
ATOM 651 N N . PRO A 1 82 ? 21.272 5.077 -33.544 1.00 61.97 82 PRO A N 1
ATOM 652 C CA . PRO A 1 82 ? 21.264 3.770 -32.889 1.00 61.97 82 PRO A CA 1
ATOM 653 C C . PRO A 1 82 ? 22.675 3.257 -32.558 1.00 61.97 82 PRO A C 1
ATOM 655 O O . PRO A 1 82 ? 22.858 2.594 -31.539 1.00 61.97 82 PRO A O 1
ATOM 658 N N . GLY A 1 83 ? 23.685 3.618 -33.362 1.00 65.94 83 GLY A N 1
ATOM 659 C CA . GLY A 1 83 ? 25.087 3.304 -33.093 1.00 65.94 83 GLY A CA 1
ATOM 660 C C . GLY A 1 83 ? 25.680 4.040 -31.886 1.00 65.94 83 GLY A C 1
ATOM 661 O O . GLY A 1 83 ? 26.511 3.473 -31.179 1.00 65.94 83 GLY A O 1
ATOM 662 N N . GLU A 1 84 ? 25.234 5.262 -31.594 1.00 72.69 84 GLU A N 1
ATOM 663 C CA . GLU A 1 84 ? 25.677 6.042 -30.430 1.00 72.69 84 GLU A CA 1
ATOM 664 C C . GLU A 1 84 ? 25.145 5.445 -29.119 1.00 72.69 84 GLU A C 1
ATOM 666 O O . GLU A 1 84 ? 25.886 5.337 -28.142 1.00 72.69 84 GLU A O 1
ATOM 671 N N . VAL A 1 85 ? 23.896 4.964 -29.118 1.00 73.06 85 VAL A N 1
ATOM 672 C CA . VAL A 1 85 ? 23.282 4.303 -27.951 1.00 73.06 85 VAL A CA 1
ATOM 673 C C . VAL A 1 85 ? 24.006 2.996 -27.615 1.00 73.06 85 VAL A C 1
ATOM 675 O O . VAL A 1 85 ? 24.246 2.698 -26.444 1.00 73.06 85 VAL A O 1
ATOM 678 N N . VAL A 1 86 ? 24.398 2.225 -28.633 1.00 78.94 86 VAL A N 1
ATOM 679 C CA . VAL A 1 86 ? 25.159 0.978 -28.461 1.00 78.94 86 VAL A CA 1
ATOM 680 C C . VAL A 1 86 ? 26.532 1.253 -27.836 1.00 78.94 86 VAL A C 1
ATOM 682 O O . VAL A 1 86 ? 26.926 0.563 -26.894 1.00 78.94 86 VAL A O 1
ATOM 685 N N . GLU A 1 87 ? 27.245 2.279 -28.312 1.00 77.12 87 GLU A N 1
ATOM 686 C CA . GLU A 1 87 ? 28.549 2.673 -27.758 1.00 77.12 87 GLU A CA 1
ATOM 687 C C . GLU A 1 87 ? 28.433 3.239 -26.330 1.00 77.12 87 GLU A C 1
ATOM 689 O O . GLU A 1 87 ? 29.267 2.929 -25.476 1.00 77.12 87 GLU A O 1
ATOM 694 N N . GLU A 1 88 ? 27.374 3.997 -26.018 1.00 78.75 88 GLU A N 1
ATOM 695 C CA . GLU A 1 88 ? 27.101 4.485 -24.656 1.00 78.75 88 GLU A CA 1
ATOM 696 C C . GLU A 1 88 ? 26.884 3.317 -23.676 1.00 78.75 88 GLU A C 1
ATOM 698 O O . GLU A 1 88 ? 27.463 3.284 -22.583 1.00 78.75 88 GLU A O 1
ATOM 703 N N . VAL A 1 89 ? 26.072 2.326 -24.058 1.00 78.06 89 VAL A N 1
ATOM 704 C CA . VAL A 1 89 ? 25.794 1.148 -23.220 1.00 78.06 89 VAL A CA 1
ATOM 705 C C . VAL A 1 89 ? 27.058 0.304 -23.026 1.00 78.06 89 VAL A C 1
ATOM 707 O O . VAL A 1 89 ? 27.349 -0.113 -21.900 1.00 78.06 89 VAL A O 1
ATOM 710 N N . LEU A 1 90 ? 27.864 0.127 -24.077 1.00 80.12 90 LEU A N 1
ATOM 711 C CA . LEU A 1 90 ? 29.140 -0.588 -24.008 1.00 80.12 90 LEU A CA 1
ATOM 712 C C . LEU A 1 90 ? 30.151 0.125 -23.091 1.00 80.12 90 LEU A C 1
ATOM 714 O O . LEU A 1 90 ? 30.826 -0.514 -22.278 1.00 80.12 90 LEU A O 1
ATOM 718 N N . PHE A 1 91 ? 30.236 1.455 -23.165 1.00 76.94 91 PHE A N 1
ATOM 719 C CA . PHE A 1 91 ? 31.084 2.263 -22.285 1.00 76.94 91 PHE A CA 1
ATOM 720 C C . PHE A 1 91 ? 30.669 2.144 -20.810 1.00 76.94 91 PHE A C 1
ATOM 722 O O . PHE A 1 91 ? 31.519 1.989 -19.923 1.00 76.94 91 PHE A O 1
ATOM 729 N N . ASN A 1 92 ? 29.364 2.154 -20.535 1.00 76.31 92 ASN A N 1
ATOM 730 C CA . ASN A 1 92 ? 28.827 1.993 -19.185 1.00 76.31 92 ASN A CA 1
ATOM 731 C C . ASN A 1 92 ? 29.128 0.601 -18.602 1.00 76.31 92 ASN A C 1
ATOM 733 O O . ASN A 1 92 ? 29.542 0.498 -17.444 1.00 76.31 92 ASN A O 1
ATOM 737 N N . LEU A 1 93 ? 28.993 -0.460 -19.401 1.00 75.38 93 LEU A N 1
ATOM 738 C CA . LEU A 1 93 ? 29.317 -1.833 -18.991 1.00 75.38 93 LEU A CA 1
ATOM 739 C C . LEU A 1 93 ? 30.810 -2.017 -18.688 1.00 75.38 93 LEU A C 1
ATOM 741 O O . LEU A 1 93 ? 31.170 -2.625 -17.676 1.00 75.38 93 LEU A O 1
ATOM 745 N N . ASN A 1 94 ? 31.678 -1.428 -19.514 1.00 73.44 94 ASN A N 1
ATOM 746 C CA . ASN A 1 94 ? 33.124 -1.414 -19.286 1.00 73.44 94 ASN A CA 1
ATOM 747 C C . ASN A 1 94 ? 33.505 -0.644 -18.013 1.00 73.44 94 ASN A C 1
ATOM 749 O O . ASN A 1 94 ? 34.330 -1.111 -17.227 1.00 73.44 94 ASN A O 1
ATOM 753 N N . THR A 1 95 ? 32.867 0.502 -17.763 1.00 76.00 95 THR A N 1
ATOM 754 C CA . THR A 1 95 ? 33.090 1.313 -16.551 1.00 76.00 95 THR A CA 1
ATOM 755 C C . THR A 1 95 ? 32.724 0.551 -15.273 1.00 76.00 95 THR A C 1
ATOM 757 O O . THR A 1 95 ? 33.346 0.747 -14.229 1.00 76.00 95 THR A O 1
ATOM 760 N N . LEU A 1 96 ? 31.743 -0.351 -15.346 1.00 69.00 96 LEU A N 1
ATOM 761 C CA . LEU A 1 96 ? 31.304 -1.187 -14.227 1.00 69.00 96 LEU A CA 1
ATOM 762 C C . LEU A 1 96 ? 32.111 -2.493 -14.079 1.00 69.00 96 LEU A C 1
ATOM 764 O O . LEU A 1 96 ? 31.816 -3.273 -13.177 1.00 69.00 96 LEU A O 1
ATOM 768 N N . SER A 1 97 ? 33.135 -2.730 -14.917 1.00 64.25 97 SER A N 1
ATOM 769 C CA . SER A 1 97 ? 33.896 -3.996 -14.986 1.00 64.25 97 SER A CA 1
ATOM 770 C C . SER A 1 97 ? 33.024 -5.242 -15.218 1.00 64.25 97 SER A C 1
ATOM 772 O O . SER A 1 97 ? 33.399 -6.345 -14.832 1.00 64.25 97 SER A O 1
ATOM 774 N N . LEU A 1 98 ? 31.867 -5.082 -15.871 1.00 59.31 98 LEU A N 1
ATOM 775 C CA . LEU A 1 98 ? 30.940 -6.175 -16.205 1.00 59.31 98 LEU A CA 1
ATOM 776 C C . LEU A 1 98 ? 31.190 -6.750 -17.614 1.00 59.31 98 LEU A C 1
ATOM 778 O O . LEU A 1 98 ? 30.404 -7.546 -18.116 1.00 59.31 98 LEU A O 1
ATOM 782 N N . SER A 1 99 ? 32.275 -6.343 -18.276 1.00 56.62 99 SER A N 1
ATOM 783 C CA . SER A 1 99 ? 32.488 -6.538 -19.716 1.00 56.62 99 SER A CA 1
ATOM 784 C C . SER A 1 99 ? 33.042 -7.898 -20.138 1.00 56.62 99 SER A C 1
ATOM 786 O O . SER A 1 99 ? 33.265 -8.118 -21.325 1.00 56.62 99 SER A O 1
ATOM 788 N N . GLY A 1 100 ? 33.251 -8.829 -19.204 1.00 62.16 100 GLY A N 1
ATOM 789 C CA . GLY A 1 100 ? 33.758 -10.164 -19.537 1.00 62.16 100 GLY A CA 1
ATOM 790 C C . GLY A 1 100 ? 32.781 -11.019 -20.354 1.00 62.16 100 GLY A C 1
ATOM 791 O O . GLY A 1 100 ? 33.220 -11.946 -21.029 1.00 62.16 100 GLY A O 1
ATOM 792 N N . GLU A 1 101 ? 31.481 -10.709 -20.308 1.00 63.97 101 GLU A N 1
ATOM 793 C CA . GLU A 1 101 ? 30.420 -11.605 -20.797 1.00 63.97 101 GLU A CA 1
ATOM 794 C C . GLU A 1 101 ? 29.484 -10.983 -21.846 1.00 63.97 101 GLU A C 1
ATOM 796 O O . GLU A 1 101 ? 28.613 -11.681 -22.353 1.00 63.97 101 GLU A O 1
ATOM 801 N N . CYS A 1 102 ? 29.636 -9.700 -22.192 1.00 68.62 102 CYS A N 1
ATOM 802 C CA . CYS A 1 102 ? 28.705 -9.002 -23.085 1.00 68.62 102 CYS A CA 1
ATOM 803 C C . CYS A 1 102 ? 29.449 -8.330 -24.242 1.00 68.62 102 CYS A C 1
ATOM 805 O O . CYS A 1 102 ? 30.268 -7.431 -24.032 1.00 68.62 102 CYS A O 1
ATOM 807 N N . GLN A 1 103 ? 29.179 -8.782 -25.467 1.00 79.31 103 GLN A N 1
ATOM 808 C CA . GLN A 1 103 ? 29.743 -8.229 -26.692 1.00 79.31 103 GLN A CA 1
ATOM 809 C C . GLN A 1 103 ? 28.821 -7.157 -27.279 1.00 79.31 103 GLN A C 1
ATOM 811 O O . GLN A 1 103 ? 27.622 -7.111 -27.016 1.00 79.31 103 GLN A O 1
ATOM 816 N N . LYS A 1 104 ? 29.377 -6.301 -28.143 1.00 80.38 104 LYS A N 1
ATOM 817 C CA . LYS A 1 104 ? 28.621 -5.249 -28.842 1.00 80.38 104 LYS A CA 1
ATOM 818 C C . LYS A 1 104 ? 27.385 -5.794 -29.578 1.00 80.38 104 LYS A C 1
ATOM 820 O O . LYS A 1 104 ? 26.325 -5.182 -29.518 1.00 80.38 104 LYS A O 1
ATOM 825 N N . ALA A 1 105 ? 27.510 -6.969 -30.196 1.00 81.00 105 ALA A N 1
ATOM 826 C CA . ALA A 1 105 ? 26.409 -7.640 -30.885 1.00 81.00 105 ALA A CA 1
ATOM 827 C C . ALA A 1 105 ? 25.261 -8.044 -29.939 1.00 81.00 105 ALA A C 1
ATOM 829 O O . ALA A 1 105 ? 24.098 -7.978 -30.331 1.00 81.00 105 ALA A O 1
ATOM 830 N N . ASP A 1 106 ? 25.566 -8.408 -28.689 1.00 82.38 106 ASP A N 1
ATOM 831 C CA . ASP A 1 106 ? 24.551 -8.769 -27.692 1.00 82.38 106 ASP A CA 1
ATOM 832 C C . ASP A 1 106 ? 23.741 -7.537 -27.268 1.00 82.38 106 ASP A C 1
ATOM 834 O O . ASP A 1 106 ? 22.525 -7.606 -27.099 1.00 82.38 106 ASP A O 1
ATOM 838 N N . ILE A 1 107 ? 24.412 -6.389 -27.146 1.00 82.19 107 ILE A N 1
ATOM 839 C CA . ILE A 1 107 ? 23.788 -5.102 -26.820 1.00 82.19 107 ILE A CA 1
ATOM 840 C C . ILE A 1 107 ? 22.894 -4.635 -27.972 1.00 82.19 107 ILE A C 1
ATOM 842 O O . ILE A 1 107 ? 21.774 -4.190 -27.733 1.00 82.19 107 ILE A O 1
ATOM 846 N N . GLU A 1 108 ? 23.363 -4.758 -29.215 1.00 83.94 108 GLU A N 1
ATOM 847 C CA . GLU A 1 108 ? 22.578 -4.437 -30.413 1.00 83.94 108 GLU A CA 1
ATOM 848 C C . GLU A 1 108 ? 21.322 -5.308 -30.512 1.00 83.94 108 GLU A C 1
ATOM 850 O O . GLU A 1 108 ? 20.225 -4.787 -30.711 1.00 83.94 108 GLU A O 1
ATOM 855 N N . ALA A 1 109 ? 21.464 -6.621 -30.308 1.00 82.69 109 ALA A N 1
ATOM 856 C CA . ALA A 1 109 ? 20.337 -7.547 -30.304 1.00 82.69 109 ALA A CA 1
ATOM 857 C C . ALA A 1 109 ? 19.339 -7.223 -29.183 1.00 82.69 109 ALA A C 1
ATOM 859 O O . ALA A 1 109 ? 18.136 -7.193 -29.435 1.00 82.69 109 ALA A O 1
ATOM 860 N N . TRP A 1 110 ? 19.829 -6.923 -27.975 1.00 82.94 110 TRP A N 1
ATOM 861 C CA . TRP A 1 110 ? 18.997 -6.556 -26.828 1.00 82.94 110 TRP A CA 1
ATOM 862 C C . TRP A 1 110 ? 18.223 -5.252 -27.050 1.00 82.94 110 TRP A C 1
ATOM 864 O O . TRP A 1 110 ? 17.018 -5.199 -26.810 1.00 82.94 110 TRP A O 1
ATOM 874 N N . LEU A 1 111 ? 18.885 -4.210 -27.562 1.00 82.31 111 LEU A N 1
ATOM 875 C CA . LEU A 1 111 ? 18.237 -2.932 -27.875 1.00 82.31 111 LEU A CA 1
ATOM 876 C C . LEU A 1 111 ? 17.205 -3.061 -29.006 1.00 82.31 111 LEU A C 1
ATOM 878 O O . LEU A 1 111 ? 16.248 -2.289 -29.051 1.00 82.31 111 LEU A O 1
ATOM 882 N N . ALA A 1 112 ? 17.373 -4.037 -29.900 1.00 82.50 112 ALA A N 1
ATOM 883 C CA . ALA A 1 112 ? 16.455 -4.307 -31.001 1.00 82.50 112 ALA A CA 1
ATOM 884 C C . ALA A 1 112 ? 15.335 -5.311 -30.663 1.00 82.50 112 ALA A C 1
ATOM 886 O O . ALA A 1 112 ? 14.453 -5.506 -31.504 1.00 82.50 112 ALA A O 1
ATOM 887 N N . CYS A 1 113 ? 15.324 -5.928 -29.471 1.00 81.62 113 CYS A N 1
ATOM 888 C CA . CYS A 1 113 ? 14.382 -7.001 -29.115 1.00 81.62 113 CYS A CA 1
ATOM 889 C C . CYS A 1 113 ? 12.906 -6.622 -29.313 1.00 81.62 113 CYS A C 1
ATOM 891 O O . CYS A 1 113 ? 12.125 -7.446 -29.783 1.00 81.62 113 CYS A O 1
ATOM 893 N N . ASP A 1 114 ? 12.538 -5.375 -29.020 1.00 77.62 114 ASP A N 1
ATOM 894 C CA . ASP A 1 114 ? 11.151 -4.902 -29.095 1.00 77.62 114 ASP A CA 1
ATOM 895 C C . ASP A 1 114 ? 10.831 -4.135 -30.388 1.00 77.62 114 ASP A C 1
ATOM 897 O O . ASP A 1 114 ? 9.728 -3.617 -30.548 1.00 77.62 114 ASP A O 1
ATOM 901 N N . SER A 1 115 ? 11.763 -4.074 -31.346 1.00 76.75 115 SER A N 1
ATOM 902 C CA . SER A 1 115 ? 11.596 -3.293 -32.585 1.00 76.75 115 SER A CA 1
ATOM 903 C C . SER A 1 115 ? 10.395 -3.721 -33.443 1.00 76.75 115 SER A C 1
ATOM 905 O O . SER A 1 115 ? 9.881 -2.918 -34.220 1.00 76.75 115 SER A O 1
ATOM 907 N N . GLY A 1 116 ? 9.929 -4.964 -33.285 1.00 68.50 116 GLY A N 1
ATOM 908 C CA . GLY A 1 116 ? 8.752 -5.513 -33.961 1.00 68.50 116 GLY A CA 1
ATOM 909 C C . GLY A 1 116 ? 7.534 -5.741 -33.062 1.00 68.50 116 GLY A C 1
ATOM 910 O O . GLY A 1 116 ? 6.568 -6.339 -33.527 1.00 68.50 116 GLY A O 1
ATOM 911 N N . ASN A 1 117 ? 7.564 -5.323 -31.791 1.00 73.75 117 ASN A N 1
ATOM 912 C CA . ASN A 1 117 ? 6.471 -5.563 -30.851 1.00 73.75 117 ASN A CA 1
ATOM 913 C C . ASN A 1 117 ? 5.575 -4.312 -30.734 1.00 73.75 117 ASN A C 1
ATOM 915 O O . ASN A 1 117 ? 5.997 -3.323 -30.133 1.00 73.75 117 ASN A O 1
ATOM 919 N N . PRO A 1 118 ? 4.336 -4.325 -31.261 1.00 66.56 118 PRO A N 1
ATOM 920 C CA . PRO A 1 118 ? 3.426 -3.181 -31.169 1.00 66.56 118 PRO A CA 1
ATOM 921 C C . PRO A 1 118 ? 2.994 -2.852 -29.727 1.00 66.56 118 PRO A C 1
ATOM 923 O O . PRO A 1 118 ? 2.447 -1.778 -29.490 1.00 66.56 118 PRO A O 1
ATOM 926 N N . GLY A 1 119 ? 3.262 -3.728 -28.749 1.00 68.31 119 GLY A N 1
ATOM 927 C CA . GLY A 1 119 ? 2.993 -3.479 -27.328 1.00 68.31 119 GLY A CA 1
ATOM 928 C C . GLY A 1 119 ? 1.531 -3.683 -26.916 1.00 68.31 119 GLY A C 1
ATOM 929 O O . GLY A 1 119 ? 1.181 -3.456 -25.760 1.00 68.31 119 GLY A O 1
ATOM 930 N N . PHE A 1 120 ? 0.683 -4.125 -27.842 1.00 69.19 120 PHE A N 1
ATOM 931 C CA . PHE A 1 120 ? -0.704 -4.516 -27.612 1.00 69.19 120 PHE A CA 1
ATOM 932 C C . PHE A 1 120 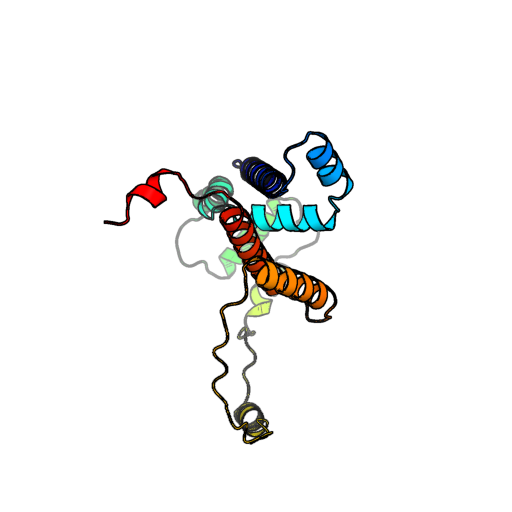? -1.083 -5.656 -28.563 1.00 69.19 120 PHE A C 1
ATOM 934 O O . PHE A 1 120 ? -0.524 -5.775 -29.655 1.00 69.19 120 PHE A O 1
ATOM 941 N N . GLN A 1 121 ? -2.031 -6.498 -28.146 1.00 65.69 121 GLN A N 1
ATOM 942 C CA . GLN A 1 121 ? -2.631 -7.502 -29.022 1.00 65.69 121 GLN A CA 1
ATOM 943 C C . GLN A 1 121 ? -3.500 -6.775 -30.053 1.00 65.69 121 GLN A C 1
ATOM 945 O O . GLN A 1 121 ? -4.455 -6.088 -29.689 1.00 65.69 121 GLN A O 1
ATOM 950 N N . MET A 1 122 ? -3.143 -6.877 -31.332 1.00 72.25 122 MET A N 1
ATOM 951 C CA . MET A 1 122 ? -4.029 -6.469 -32.418 1.00 72.25 122 MET A CA 1
ATOM 952 C C . MET A 1 122 ? -5.065 -7.579 -32.579 1.00 72.25 122 MET A C 1
ATOM 954 O O . MET A 1 122 ? -4.721 -8.637 -33.096 1.00 72.25 122 MET A O 1
ATOM 958 N N . LEU A 1 123 ? -6.277 -7.357 -32.067 1.00 72.62 123 LEU A N 1
ATOM 959 C CA . LEU A 1 123 ? -7.414 -8.232 -32.350 1.00 72.62 123 LEU A CA 1
ATOM 960 C C . LEU A 1 123 ? -7.804 -8.042 -33.816 1.00 72.62 123 LEU A C 1
ATOM 962 O O . LEU A 1 123 ? -7.814 -6.905 -34.302 1.00 72.62 123 LEU A O 1
ATOM 966 N N . ASP A 1 124 ? -8.084 -9.136 -34.513 1.00 81.44 124 ASP A N 1
ATOM 967 C CA . ASP A 1 124 ? -8.648 -9.060 -35.856 1.00 81.44 124 ASP A CA 1
ATOM 968 C C . ASP A 1 124 ? -10.161 -8.767 -35.812 1.00 81.44 124 ASP A C 1
ATOM 970 O O . ASP A 1 124 ? -10.799 -8.792 -34.755 1.00 81.44 124 ASP A O 1
ATOM 974 N N . ASP A 1 125 ? -10.734 -8.410 -36.965 1.00 81.62 125 ASP A N 1
ATOM 975 C CA . ASP A 1 125 ? -12.149 -8.029 -37.065 1.00 81.62 125 ASP A CA 1
ATOM 976 C C . ASP A 1 125 ? -13.096 -9.177 -36.650 1.00 81.62 125 ASP A C 1
ATOM 978 O O . ASP A 1 125 ? -14.209 -8.912 -36.184 1.00 81.62 125 ASP A O 1
ATOM 982 N N . ASP A 1 126 ? -12.649 -10.434 -36.764 1.00 79.44 126 ASP A N 1
ATOM 983 C CA . ASP A 1 126 ? -13.423 -11.623 -36.407 1.00 79.44 126 ASP A CA 1
ATOM 984 C C . ASP A 1 126 ? -13.426 -11.835 -34.875 1.00 79.44 126 ASP A C 1
ATOM 986 O O . ASP A 1 126 ? -14.487 -12.064 -34.288 1.00 79.44 126 ASP A O 1
ATOM 990 N N . GLU A 1 127 ? -12.283 -11.648 -34.202 1.00 76.69 127 GLU A N 1
ATOM 991 C CA . GLU A 1 127 ? -12.153 -11.674 -32.733 1.00 76.69 127 GLU A CA 1
ATOM 992 C C . GLU A 1 127 ? -12.955 -10.541 -32.063 1.00 76.69 127 GLU A C 1
ATOM 994 O O . GLU A 1 127 ? -13.569 -10.724 -31.004 1.00 76.69 127 GLU A O 1
ATOM 999 N N . ILE A 1 128 ? -13.001 -9.360 -32.691 1.00 77.56 128 ILE A N 1
ATOM 1000 C CA . ILE A 1 128 ? -13.834 -8.242 -32.223 1.00 77.56 128 ILE A CA 1
ATOM 1001 C C . ILE A 1 128 ? -15.320 -8.604 -32.345 1.00 77.56 128 ILE A C 1
ATOM 1003 O O . ILE A 1 128 ? -16.081 -8.365 -31.402 1.00 77.56 128 ILE A O 1
ATOM 1007 N N . ALA A 1 129 ? -15.745 -9.197 -33.464 1.00 78.06 129 ALA A N 1
ATOM 1008 C CA . ALA A 1 129 ? -17.137 -9.592 -33.675 1.00 78.06 129 ALA A CA 1
ATOM 1009 C C . ALA A 1 129 ? -17.598 -10.661 -32.668 1.00 78.06 129 ALA A C 1
ATOM 1011 O O . ALA A 1 129 ? -18.701 -10.557 -32.126 1.00 78.06 129 ALA A O 1
ATOM 1012 N N . GLU A 1 130 ? -16.747 -11.639 -32.355 1.00 77.19 130 GLU A N 1
ATOM 1013 C CA . GLU A 1 130 ? -17.041 -12.680 -31.365 1.00 77.19 130 GLU A CA 1
ATOM 1014 C C . GLU A 1 130 ? -17.209 -12.097 -29.951 1.00 77.19 130 GLU A C 1
ATOM 1016 O O . GLU A 1 130 ? -18.147 -12.454 -29.237 1.00 77.19 130 GLU A O 1
ATOM 1021 N N . SER A 1 131 ? -16.386 -11.110 -29.574 1.00 67.62 131 SER A N 1
ATOM 1022 C CA . SER A 1 131 ? -16.487 -10.438 -28.269 1.00 67.62 131 SER A CA 1
ATOM 1023 C C . SER A 1 131 ? -17.792 -9.651 -28.062 1.00 67.62 131 SER A C 1
ATOM 1025 O O . SER A 1 131 ? -18.249 -9.501 -26.929 1.00 67.62 131 SER A O 1
ATOM 1027 N N . VAL A 1 132 ? -18.412 -9.171 -29.147 1.00 69.94 132 VAL A N 1
ATOM 1028 C CA . VAL A 1 132 ? -19.691 -8.441 -29.118 1.00 69.94 132 VAL A CA 1
ATOM 1029 C C . VAL A 1 132 ? -20.885 -9.399 -29.120 1.00 69.94 132 VAL A C 1
ATOM 1031 O O . VAL A 1 132 ? -21.915 -9.089 -28.527 1.00 69.94 132 VAL A O 1
ATOM 1034 N N . LEU A 1 133 ? -20.753 -10.563 -29.761 1.00 67.69 133 LEU A N 1
ATOM 1035 C CA . LEU A 1 133 ? -21.816 -11.568 -29.849 1.00 67.69 133 LEU A CA 1
ATOM 1036 C C . LEU A 1 133 ? -21.947 -12.428 -28.582 1.00 67.69 133 LEU A C 1
ATOM 1038 O O . LEU A 1 133 ? -23.029 -12.945 -28.329 1.00 67.69 133 LEU A O 1
ATOM 1042 N N . ASN A 1 134 ? -20.891 -12.541 -27.772 1.00 57.44 134 ASN A N 1
ATOM 1043 C CA . ASN A 1 134 ? -20.887 -13.325 -26.529 1.00 57.44 134 ASN A CA 1
ATOM 1044 C C . ASN A 1 134 ? -21.483 -12.600 -25.305 1.00 57.44 134 ASN A C 1
ATOM 1046 O O . ASN A 1 134 ? -21.338 -13.071 -24.176 1.00 57.44 134 ASN A O 1
ATOM 1050 N N . VAL A 1 135 ? -22.146 -11.454 -25.496 1.00 57.94 135 VAL A N 1
ATOM 1051 C CA . VAL A 1 135 ? -23.006 -10.872 -24.456 1.00 57.94 135 VAL A CA 1
ATOM 1052 C C . VAL A 1 135 ? -24.345 -11.603 -24.524 1.00 57.94 135 VAL A C 1
ATOM 1054 O O . VAL A 1 135 ? -25.292 -11.133 -25.148 1.00 57.94 135 VAL A O 1
ATOM 1057 N N . GLU A 1 136 ? -24.392 -12.803 -23.947 1.00 50.84 136 GLU A N 1
ATOM 1058 C CA . GLU A 1 136 ? -25.646 -13.526 -23.757 1.00 50.84 136 GLU A CA 1
ATOM 1059 C C . GLU A 1 136 ? -26.555 -12.712 -22.822 1.00 50.84 136 GLU A C 1
ATOM 1061 O O . GLU A 1 136 ? -26.212 -12.417 -21.674 1.00 50.84 136 GLU A O 1
ATOM 1066 N N . ASP A 1 137 ? -27.707 -12.320 -23.371 1.00 53.72 137 ASP A N 1
ATOM 1067 C CA . ASP A 1 137 ? -28.904 -11.903 -22.649 1.00 53.72 137 ASP A CA 1
ATOM 1068 C C . ASP A 1 137 ? -29.244 -12.956 -21.588 1.00 53.72 137 ASP A C 1
ATOM 1070 O O . ASP A 1 137 ? -29.809 -14.003 -21.908 1.00 53.72 137 ASP A O 1
ATOM 1074 N N . GLU A 1 138 ? -28.972 -12.668 -20.318 1.00 48.34 138 GLU A N 1
ATOM 1075 C CA . GLU A 1 138 ? -29.617 -13.383 -19.224 1.00 48.34 138 GLU A CA 1
ATOM 1076 C C . GLU A 1 138 ? -30.218 -12.415 -18.196 1.00 48.34 138 GLU A C 1
ATOM 1078 O O . GLU A 1 138 ? -29.528 -11.738 -17.434 1.00 48.34 138 GLU A O 1
ATOM 1083 N N . MET A 1 139 ? -31.556 -12.475 -18.179 1.00 42.66 139 MET A N 1
ATOM 1084 C CA . MET A 1 139 ? -32.496 -12.159 -17.098 1.00 42.66 139 MET A CA 1
ATOM 1085 C C . MET A 1 139 ? -33.115 -10.755 -17.074 1.00 42.66 139 MET A C 1
ATOM 1087 O O . MET A 1 139 ? -32.850 -9.925 -16.205 1.00 42.66 139 MET A O 1
ATOM 1091 N N . ASP A 1 140 ? -34.107 -10.594 -17.958 1.00 48.47 140 ASP A N 1
ATOM 1092 C CA . ASP A 1 140 ? -35.413 -10.038 -17.588 1.00 48.47 140 ASP A CA 1
ATOM 1093 C C . ASP A 1 140 ? -35.992 -10.837 -16.398 1.00 48.47 140 ASP A C 1
ATOM 1095 O O . ASP A 1 140 ? -36.618 -11.883 -16.574 1.00 48.47 140 ASP A O 1
ATOM 1099 N N . GLU A 1 141 ? -35.804 -10.344 -15.175 1.00 39.88 141 GLU A N 1
ATOM 1100 C CA . GLU A 1 141 ? -36.699 -10.664 -14.062 1.00 39.88 141 GLU A CA 1
ATOM 1101 C C . GLU A 1 141 ? -37.318 -9.376 -13.519 1.00 39.88 141 GLU A C 1
ATOM 1103 O O . GLU A 1 141 ? -36.665 -8.526 -12.912 1.00 39.88 141 GLU A O 1
ATOM 1108 N N . ASP A 1 142 ? -38.617 -9.264 -13.782 1.00 43.66 142 ASP A N 1
ATOM 1109 C CA . ASP A 1 142 ? -39.562 -8.278 -13.280 1.00 43.66 142 ASP A CA 1
ATOM 1110 C C . ASP A 1 142 ? -39.565 -8.271 -11.738 1.00 43.66 142 ASP A C 1
ATOM 1112 O O . ASP A 1 142 ? -40.312 -9.001 -11.083 1.00 43.66 142 ASP A O 1
ATOM 1116 N N . PHE A 1 143 ? -38.677 -7.476 -11.135 1.00 32.81 143 PHE A N 1
ATOM 1117 C CA . PHE A 1 143 ? -38.718 -7.181 -9.707 1.00 32.81 143 PHE A CA 1
ATOM 1118 C C . PHE A 1 143 ? -39.595 -5.956 -9.467 1.00 32.81 143 PHE A C 1
ATOM 1120 O O . PHE A 1 143 ? -39.152 -4.807 -9.559 1.00 32.81 143 PHE A O 1
ATOM 1127 N N . ASP A 1 144 ? -40.840 -6.248 -9.100 1.00 42.59 144 ASP A N 1
ATOM 1128 C CA . ASP A 1 144 ? -41.824 -5.330 -8.537 1.00 42.59 144 ASP A CA 1
ATOM 1129 C C . ASP A 1 144 ? -41.176 -4.539 -7.386 1.00 42.59 144 ASP A C 1
ATOM 1131 O O . ASP A 1 144 ? -41.022 -5.002 -6.248 1.00 42.59 144 ASP A O 1
ATOM 1135 N N . THR A 1 145 ? -40.670 -3.351 -7.718 1.00 37.25 145 THR A N 1
ATOM 1136 C CA . THR A 1 145 ? -39.845 -2.550 -6.820 1.00 37.25 145 THR A CA 1
ATOM 1137 C C . THR A 1 145 ? -40.787 -1.775 -5.914 1.00 37.25 145 THR A C 1
ATOM 1139 O O . THR A 1 145 ? -41.088 -0.602 -6.124 1.00 37.25 145 THR A O 1
ATOM 1142 N N . GLN A 1 146 ? -41.261 -2.432 -4.855 1.00 44.62 146 GLN A N 1
ATOM 1143 C CA . GLN A 1 146 ? -41.639 -1.693 -3.660 1.00 44.62 146 GLN A CA 1
ATOM 1144 C C . GLN A 1 146 ? -40.399 -0.909 -3.238 1.00 44.62 146 GLN A C 1
ATOM 1146 O O . GLN A 1 146 ? -39.413 -1.496 -2.792 1.00 44.62 146 GLN A O 1
ATOM 1151 N N . GLU A 1 147 ? -40.439 0.411 -3.427 1.00 43.25 147 GLU A N 1
ATOM 1152 C CA . GLU A 1 147 ? -39.472 1.365 -2.893 1.00 43.25 147 GLU A CA 1
ATOM 1153 C C . GLU A 1 147 ? -39.457 1.249 -1.362 1.00 43.25 147 GLU A C 1
ATOM 1155 O O . GLU A 1 147 ? -40.035 2.046 -0.621 1.00 43.25 147 GLU A O 1
ATOM 1160 N N . ALA A 1 148 ? -38.780 0.223 -0.855 1.00 46.84 148 ALA A N 1
ATOM 1161 C CA . ALA A 1 148 ? -38.284 0.220 0.496 1.00 46.84 148 ALA A CA 1
ATOM 1162 C C . ALA A 1 148 ? -37.290 1.374 0.544 1.00 46.84 148 ALA A C 1
ATOM 1164 O O . ALA A 1 148 ? -36.243 1.326 -0.099 1.00 46.84 148 ALA A O 1
ATOM 1165 N N . GLN A 1 149 ? -37.630 2.432 1.276 1.00 52.84 149 GLN A N 1
ATOM 1166 C CA . GLN A 1 149 ? -36.676 3.472 1.624 1.00 52.84 149 GLN A CA 1
ATOM 1167 C C . GLN A 1 149 ? -35.458 2.785 2.249 1.00 52.84 149 GLN A C 1
ATOM 1169 O O . GLN A 1 149 ? -35.492 2.371 3.410 1.00 52.84 149 GLN A O 1
ATOM 1174 N N . VAL A 1 150 ? -34.394 2.605 1.462 1.00 55.72 150 VAL A N 1
ATOM 1175 C CA . VAL A 1 150 ? -33.145 2.017 1.933 1.00 55.72 150 VAL A CA 1
ATOM 1176 C C . VAL A 1 150 ? -32.527 3.060 2.847 1.00 55.72 150 VAL A C 1
ATOM 1178 O O . VAL A 1 150 ? -31.816 3.966 2.414 1.00 55.72 150 VAL A O 1
ATOM 1181 N N . ALA A 1 151 ? -32.867 2.974 4.131 1.00 68.38 151 ALA A N 1
ATOM 1182 C CA . ALA A 1 151 ? -32.238 3.775 5.157 1.00 68.38 151 ALA A CA 1
ATOM 1183 C C . ALA A 1 151 ? -30.723 3.592 5.024 1.00 68.38 151 ALA A C 1
ATOM 1185 O O . ALA A 1 151 ? -30.223 2.462 5.008 1.00 68.38 151 ALA A O 1
ATOM 1186 N N . CYS A 1 152 ? -30.003 4.709 4.897 1.00 72.75 152 CYS A N 1
ATOM 1187 C CA . CYS A 1 152 ? -28.550 4.700 4.806 1.00 72.75 152 CYS A CA 1
ATOM 1188 C C . CYS A 1 152 ? -27.990 3.847 5.961 1.00 72.75 152 CYS A C 1
ATOM 1190 O O . CYS A 1 152 ? -28.340 4.101 7.121 1.00 72.75 152 CYS A O 1
ATOM 1192 N N . PRO A 1 153 ? -27.179 2.808 5.685 1.00 78.12 153 PRO A N 1
ATOM 1193 C CA . PRO A 1 153 ? -26.677 1.942 6.737 1.00 78.12 153 PRO A CA 1
ATOM 1194 C C . PRO A 1 153 ? -25.870 2.761 7.748 1.00 78.12 153 PRO A C 1
ATOM 1196 O O . PRO A 1 153 ? -25.042 3.596 7.380 1.00 78.12 153 PRO A O 1
ATOM 1199 N N . SER A 1 154 ? -26.107 2.504 9.039 1.00 84.25 154 SER A N 1
ATOM 1200 C CA . SER A 1 154 ? -25.321 3.099 10.126 1.00 84.25 154 SER A CA 1
ATOM 1201 C C . SER A 1 154 ? -23.822 2.921 9.868 1.00 84.25 154 SER A C 1
ATOM 1203 O O . SER A 1 154 ? -23.403 1.893 9.332 1.00 84.25 154 SER A O 1
ATOM 1205 N N . HIS A 1 155 ? -23.003 3.891 10.288 1.00 85.56 155 HIS A N 1
ATOM 1206 C CA . HIS A 1 155 ? -21.545 3.824 10.143 1.00 85.56 155 HIS A CA 1
ATOM 1207 C C . HIS A 1 155 ? -20.943 2.541 10.735 1.00 85.56 155 HIS A C 1
ATOM 1209 O O . HIS A 1 155 ? -19.980 2.022 10.178 1.00 85.56 155 HIS A O 1
ATOM 1215 N N . GLU A 1 156 ? -21.540 1.993 11.799 1.00 82.94 156 GLU A N 1
ATOM 1216 C CA . GLU A 1 156 ? -21.143 0.697 12.365 1.00 82.94 156 GLU A CA 1
ATOM 1217 C C . GLU A 1 156 ? -21.478 -0.470 11.425 1.00 82.94 156 GLU A C 1
ATOM 1219 O O . GLU A 1 156 ? -20.622 -1.298 11.128 1.00 82.94 156 GLU A O 1
ATOM 1224 N N . LYS A 1 157 ? -22.701 -0.505 10.881 1.00 85.81 157 LYS A N 1
ATOM 1225 C CA . LYS A 1 157 ? -23.122 -1.548 9.934 1.00 85.81 157 LYS A CA 1
ATOM 1226 C C . LYS A 1 157 ? -22.271 -1.512 8.661 1.00 85.81 157 LYS A C 1
ATOM 1228 O O . LYS A 1 157 ? -21.816 -2.553 8.202 1.00 85.81 157 LYS A O 1
ATOM 1233 N N . ALA A 1 158 ? -22.005 -0.316 8.135 1.00 88.50 158 ALA A N 1
ATOM 1234 C CA . ALA A 1 158 ? -21.137 -0.123 6.977 1.00 88.50 158 ALA A CA 1
ATOM 1235 C C . ALA A 1 158 ? -19.703 -0.608 7.246 1.00 88.50 158 ALA A C 1
ATOM 1237 O O . ALA A 1 158 ? -19.130 -1.294 6.406 1.00 88.50 158 ALA A O 1
ATOM 1238 N N . PHE A 1 159 ? -19.140 -0.304 8.422 1.00 87.12 159 PHE A N 1
ATOM 1239 C CA . PHE A 1 159 ? -17.808 -0.773 8.808 1.00 87.12 159 PHE A CA 1
ATOM 1240 C C . PHE A 1 159 ? -17.733 -2.305 8.854 1.00 87.12 159 PHE A C 1
ATOM 1242 O O . PHE A 1 159 ? -16.845 -2.882 8.234 1.00 87.12 159 PHE A O 1
ATOM 1249 N N . ARG A 1 160 ? -18.691 -2.967 9.515 1.00 88.56 160 ARG A N 1
ATOM 1250 C CA . ARG A 1 160 ? -18.711 -4.435 9.642 1.00 88.56 160 ARG A CA 1
ATOM 1251 C C . ARG A 1 160 ? -18.872 -5.133 8.291 1.00 88.56 160 ARG A C 1
ATOM 1253 O O . ARG A 1 160 ? -18.188 -6.113 8.029 1.00 88.56 160 ARG A O 1
ATOM 1260 N N . CYS A 1 161 ? -19.726 -4.614 7.408 1.00 90.00 161 CYS A N 1
ATOM 1261 C CA . CYS A 1 161 ? -19.873 -5.165 6.058 1.00 90.00 161 CYS A CA 1
ATOM 1262 C C . CYS A 1 161 ? -18.594 -5.003 5.220 1.00 90.00 161 CYS A C 1
ATOM 1264 O O . CYS A 1 161 ? -18.220 -5.926 4.504 1.00 90.00 161 CYS A O 1
ATOM 1266 N N . LEU A 1 162 ? -17.912 -3.857 5.323 1.00 92.38 162 LEU A N 1
ATOM 1267 C CA . LEU A 1 162 ? -16.642 -3.626 4.625 1.00 92.38 162 LEU A CA 1
ATOM 1268 C C . LEU A 1 162 ? -15.511 -4.504 5.171 1.00 92.38 162 LEU A C 1
ATOM 1270 O O . LEU A 1 162 ? -14.664 -4.932 4.397 1.00 92.38 162 LEU A O 1
ATOM 1274 N N . GLU A 1 163 ? -15.500 -4.775 6.476 1.00 91.69 163 GLU A N 1
ATOM 1275 C CA . GLU A 1 163 ? -14.551 -5.690 7.122 1.00 91.69 163 GLU A CA 1
ATOM 1276 C C . GLU A 1 163 ? -14.709 -7.113 6.571 1.00 91.69 163 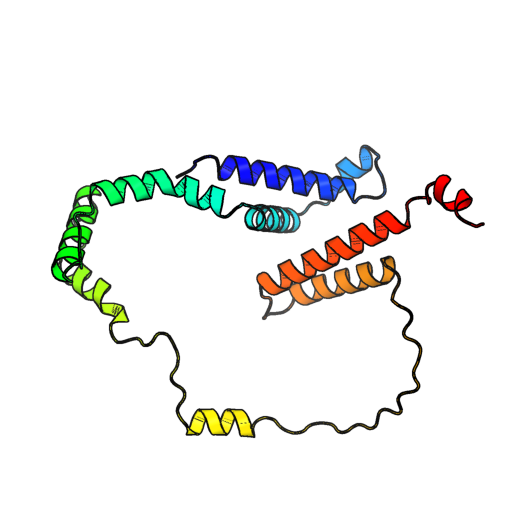GLU A C 1
ATOM 1278 O O . GLU A 1 163 ? -13.740 -7.689 6.086 1.00 91.69 163 GLU A O 1
ATOM 1283 N N . VAL A 1 164 ? -15.945 -7.618 6.505 1.00 93.12 164 VAL A N 1
ATOM 1284 C CA . VAL A 1 164 ? -16.253 -8.933 5.913 1.00 93.12 164 VAL A CA 1
ATOM 1285 C C . VAL A 1 164 ? -15.912 -8.986 4.420 1.00 93.12 164 VAL A C 1
ATOM 1287 O O . VAL A 1 164 ? -15.348 -9.971 3.952 1.00 93.12 164 VAL A O 1
ATOM 1290 N N . ALA A 1 165 ? -16.222 -7.932 3.658 1.00 92.12 165 ALA A N 1
ATOM 1291 C CA . ALA A 1 165 ? -15.880 -7.867 2.237 1.00 92.12 165 ALA A CA 1
ATOM 1292 C C . ALA A 1 165 ? -14.360 -7.876 2.007 1.00 92.12 165 ALA A C 1
ATOM 1294 O O . ALA A 1 165 ? -13.883 -8.471 1.042 1.00 92.12 165 ALA A O 1
ATOM 1295 N N . LEU A 1 166 ? -13.603 -7.222 2.895 1.00 91.38 166 LEU A N 1
ATOM 1296 C CA . LEU A 1 166 ? -12.147 -7.188 2.834 1.00 91.38 166 LEU A CA 1
ATOM 1297 C C . LEU A 1 166 ? -11.546 -8.556 3.151 1.00 91.38 166 LEU A C 1
ATOM 1299 O O . LEU A 1 166 ? -10.678 -8.999 2.406 1.00 91.38 166 LEU A O 1
ATOM 1303 N N . GLU A 1 167 ? -12.047 -9.241 4.180 1.00 92.25 167 GLU A N 1
ATOM 1304 C CA . GLU A 1 167 ? -11.654 -10.622 4.471 1.00 92.25 167 GLU A CA 1
ATOM 1305 C C . GLU A 1 167 ? -11.963 -11.540 3.286 1.00 92.25 167 GLU A C 1
ATOM 1307 O O . GLU A 1 167 ? -11.090 -12.272 2.840 1.00 92.25 167 GLU A O 1
ATOM 1312 N N . TRP A 1 168 ? -13.170 -11.472 2.718 1.00 94.19 168 TRP A N 1
ATOM 1313 C CA . TRP A 1 168 ? -13.547 -12.300 1.569 1.00 94.19 168 TRP A CA 1
ATOM 1314 C C . TRP A 1 168 ? -12.638 -12.076 0.351 1.00 94.19 168 TRP A C 1
ATOM 1316 O O . TRP A 1 168 ? -12.192 -13.050 -0.259 1.00 94.19 168 TRP A O 1
ATOM 1326 N N . LEU A 1 169 ? -12.326 -10.815 0.023 1.00 91.00 169 LEU A N 1
ATOM 1327 C CA . LEU A 1 169 ? -11.484 -10.461 -1.126 1.00 91.00 169 LEU A CA 1
ATOM 1328 C C . LEU A 1 169 ? -10.044 -10.975 -0.978 1.00 91.00 169 LEU A C 1
ATOM 1330 O O . LEU A 1 169 ? -9.387 -11.265 -1.974 1.00 91.00 169 LEU A O 1
ATOM 1334 N N . GLU A 1 170 ? -9.547 -11.097 0.252 1.00 90.56 170 GLU A N 1
ATOM 1335 C CA . GLU A 1 170 ? -8.216 -11.644 0.540 1.00 90.56 170 GLU A CA 1
ATOM 1336 C C . GLU A 1 170 ? -8.100 -13.147 0.257 1.00 90.56 170 GLU A C 1
ATOM 1338 O O . GLU A 1 170 ? -6.987 -13.634 0.071 1.00 90.56 170 GLU A O 1
ATOM 1343 N N . TRP A 1 171 ? -9.222 -13.872 0.223 1.00 90.50 171 TRP A N 1
ATOM 1344 C CA . TRP A 1 171 ? -9.263 -15.311 -0.057 1.00 90.50 171 TRP A CA 1
ATOM 1345 C C . TRP A 1 171 ? -9.505 -15.652 -1.533 1.00 90.50 171 TRP A C 1
ATOM 1347 O O . TRP A 1 171 ? -9.493 -16.832 -1.874 1.00 90.50 171 TRP A O 1
ATOM 1357 N N . GLN A 1 172 ? -9.741 -14.661 -2.397 1.00 91.81 172 GLN A N 1
ATOM 1358 C CA . GLN A 1 172 ? -9.986 -14.903 -3.823 1.00 91.81 172 GLN A CA 1
ATOM 1359 C C . GLN A 1 172 ? -8.674 -15.101 -4.592 1.00 91.81 172 GLN A C 1
ATOM 1361 O O . GLN A 1 172 ? -7.663 -14.473 -4.273 1.00 91.81 172 GLN A O 1
ATOM 1366 N N . GLU A 1 173 ? -8.692 -15.934 -5.635 1.00 78.94 173 GLU A N 1
ATOM 1367 C CA . GLU A 1 173 ? -7.520 -16.148 -6.498 1.00 78.94 173 GLU A CA 1
ATOM 1368 C C . GLU A 1 173 ? -7.218 -14.909 -7.360 1.00 78.94 173 GLU A C 1
ATOM 1370 O O . GLU A 1 173 ? -6.059 -14.591 -7.618 1.00 78.94 173 GLU A O 1
ATOM 1375 N N . GLU A 1 174 ? -8.243 -14.130 -7.716 1.00 86.31 174 GLU A N 1
ATOM 1376 C CA . GLU A 1 174 ? -8.149 -12.893 -8.500 1.00 86.31 174 GLU A CA 1
ATOM 1377 C C . GLU A 1 174 ? -7.856 -11.650 -7.640 1.00 86.31 174 GLU A C 1
ATOM 1379 O O . GLU A 1 174 ? -8.152 -10.510 -8.029 1.00 86.31 174 GLU A O 1
ATOM 1384 N N . CYS A 1 175 ? -7.308 -11.852 -6.438 1.00 83.44 175 CYS A N 1
ATOM 1385 C CA . CYS A 1 175 ? -6.998 -10.782 -5.503 1.00 83.44 175 CYS A CA 1
ATOM 1386 C C . CYS A 1 175 ? -5.944 -9.825 -6.083 1.00 83.44 175 CYS A C 1
ATOM 1388 O O . CYS A 1 175 ? -4.747 -10.111 -6.123 1.00 83.44 175 CYS A O 1
ATOM 1390 N N . ASP A 1 176 ? -6.395 -8.648 -6.511 1.00 88.06 176 ASP A N 1
ATOM 1391 C CA . ASP A 1 176 ? -5.525 -7.579 -6.992 1.00 88.06 176 ASP A CA 1
ATOM 1392 C C . ASP A 1 176 ? -5.112 -6.644 -5.832 1.00 88.06 176 ASP A C 1
ATOM 1394 O O . ASP A 1 176 ? -5.982 -6.094 -5.138 1.00 88.06 176 ASP A O 1
ATOM 1398 N N . PRO A 1 177 ? -3.801 -6.389 -5.630 1.00 84.06 177 PRO A N 1
ATOM 1399 C CA . PRO A 1 177 ? -3.308 -5.477 -4.601 1.00 84.06 177 PRO A CA 1
ATOM 1400 C C . PRO A 1 177 ? -3.941 -4.082 -4.645 1.00 84.06 177 PRO A C 1
ATOM 1402 O O . PRO A 1 177 ? -4.123 -3.462 -3.593 1.00 84.06 177 PRO A O 1
ATOM 1405 N N . VAL A 1 178 ? -4.287 -3.572 -5.834 1.00 88.44 178 VAL A N 1
ATOM 1406 C CA . VAL A 1 178 ? -4.901 -2.243 -5.973 1.00 88.44 178 VAL A CA 1
ATOM 1407 C C . VAL A 1 178 ? -6.347 -2.260 -5.477 1.00 88.44 178 VAL A C 1
ATOM 1409 O O . VAL A 1 178 ? -6.710 -1.417 -4.650 1.00 88.44 178 VAL A O 1
ATOM 1412 N N . LYS A 1 179 ? -7.161 -3.239 -5.896 1.00 88.00 179 LYS A N 1
ATOM 1413 C CA . LYS A 1 179 ? -8.531 -3.442 -5.377 1.00 88.00 179 LYS A CA 1
ATOM 1414 C C . LYS A 1 179 ? -8.550 -3.576 -3.854 1.00 88.00 179 LYS A C 1
ATOM 1416 O O . LYS A 1 179 ? -9.367 -2.938 -3.188 1.00 88.00 179 LYS A O 1
ATOM 1421 N N . LEU A 1 180 ? -7.610 -4.335 -3.299 1.00 90.25 180 LEU A N 1
ATOM 1422 C CA . LEU A 1 180 ? -7.527 -4.574 -1.862 1.00 90.25 180 LEU A CA 1
ATOM 1423 C C . LEU A 1 180 ? -7.148 -3.296 -1.090 1.00 90.25 180 LEU A C 1
ATOM 1425 O O . LEU A 1 180 ? -7.799 -2.947 -0.101 1.00 90.25 180 LEU A O 1
ATOM 1429 N N . LEU A 1 181 ? -6.157 -2.533 -1.565 1.00 88.31 181 LEU A N 1
ATOM 1430 C CA . LEU A 1 181 ? -5.791 -1.244 -0.960 1.00 88.31 181 LEU A CA 1
ATOM 1431 C C . LEU A 1 181 ? -6.929 -0.216 -1.034 1.00 88.31 181 LEU A C 1
ATOM 1433 O O . LEU A 1 181 ? -7.140 0.534 -0.076 1.00 88.31 181 LEU A O 1
ATOM 1437 N N . ASN A 1 182 ? -7.682 -0.200 -2.134 1.00 90.31 182 ASN A N 1
ATOM 1438 C CA . ASN A 1 182 ? -8.845 0.671 -2.289 1.00 90.31 182 ASN A CA 1
ATOM 1439 C C . ASN A 1 182 ? -9.944 0.319 -1.280 1.00 90.31 182 ASN A C 1
ATOM 1441 O O . ASN A 1 182 ? -10.426 1.201 -0.568 1.00 90.31 182 ASN A O 1
ATOM 1445 N N . LEU A 1 183 ? -10.287 -0.965 -1.150 1.00 92.12 183 LEU A N 1
ATOM 1446 C CA . LEU A 1 183 ? -11.286 -1.424 -0.186 1.00 92.12 183 LEU A CA 1
ATOM 1447 C C . LEU A 1 183 ? -10.864 -1.113 1.258 1.00 92.12 183 LEU A C 1
ATOM 1449 O O . LEU A 1 183 ? -11.663 -0.610 2.051 1.00 92.12 183 LEU A O 1
ATOM 1453 N N . LYS A 1 184 ? -9.576 -1.291 1.577 1.00 89.56 184 LYS A N 1
ATOM 1454 C CA . LYS A 1 184 ? -9.010 -0.914 2.878 1.00 89.56 184 LYS A CA 1
ATOM 1455 C C . LYS A 1 184 ? -9.110 0.589 3.150 1.00 89.56 184 LYS A C 1
ATOM 1457 O O . LYS A 1 184 ? -9.427 0.997 4.268 1.00 89.56 184 LYS A O 1
ATOM 1462 N N . SER A 1 185 ? -8.881 1.424 2.136 1.00 89.75 185 SER A N 1
ATOM 1463 C CA . SER A 1 185 ? -9.042 2.878 2.247 1.00 89.75 185 SER A CA 1
ATOM 1464 C C . SER A 1 185 ? -10.488 3.270 2.569 1.00 89.75 185 SER A C 1
ATOM 1466 O O . SER A 1 185 ? -10.728 4.106 3.444 1.00 89.75 185 SER A O 1
ATOM 1468 N N . ILE A 1 186 ? -11.460 2.623 1.920 1.00 90.94 186 ILE A N 1
ATOM 1469 C CA . ILE A 1 186 ? -12.892 2.839 2.167 1.00 90.94 186 ILE A CA 1
ATOM 1470 C C . ILE A 1 186 ? -13.263 2.404 3.595 1.00 90.94 186 ILE A C 1
ATOM 1472 O O . ILE A 1 186 ? -13.953 3.141 4.306 1.00 90.94 186 ILE A O 1
ATOM 1476 N N . LEU A 1 187 ? -12.739 1.266 4.056 1.00 91.38 187 LEU A N 1
ATOM 1477 C CA . LEU A 1 187 ? -12.920 0.784 5.427 1.00 91.38 187 LEU A CA 1
ATOM 1478 C C . LEU A 1 187 ? -12.381 1.781 6.464 1.00 91.38 187 LEU A C 1
ATOM 1480 O O . LEU A 1 187 ? -13.062 2.083 7.446 1.00 91.38 187 LEU A O 1
ATOM 1484 N N . GLU A 1 188 ? -11.208 2.380 6.233 1.00 87.06 188 GLU A N 1
ATOM 1485 C CA . GLU A 1 188 ? -10.685 3.435 7.111 1.00 87.06 188 GLU A CA 1
ATOM 1486 C C . GLU A 1 188 ? -11.601 4.666 7.181 1.00 87.06 188 GLU A C 1
ATOM 1488 O O . GLU A 1 188 ? -11.693 5.318 8.226 1.00 87.06 188 GLU A O 1
ATOM 1493 N N . VAL A 1 189 ? -12.246 5.037 6.072 1.00 88.88 189 VAL A N 1
ATOM 1494 C CA . VAL A 1 189 ? -13.203 6.152 6.049 1.00 88.88 189 VAL A CA 1
ATOM 1495 C C . VAL A 1 189 ? -14.427 5.812 6.896 1.00 88.88 189 VAL A C 1
ATOM 1497 O O . VAL A 1 189 ? -14.850 6.641 7.707 1.00 88.88 189 VAL A O 1
ATOM 1500 N N . ALA A 1 190 ? -14.958 4.594 6.769 1.00 86.94 190 ALA A N 1
ATOM 1501 C CA . ALA A 1 190 ? -16.060 4.117 7.601 1.00 86.94 190 ALA A CA 1
ATOM 1502 C C . ALA A 1 190 ? -15.681 4.109 9.095 1.00 86.94 190 ALA A C 1
ATOM 1504 O O . ALA A 1 190 ? -16.429 4.640 9.917 1.00 86.94 190 ALA A O 1
ATOM 1505 N N . ALA A 1 191 ? -14.479 3.637 9.442 1.00 84.62 191 ALA A N 1
ATOM 1506 C CA . ALA A 1 191 ? -13.962 3.637 10.815 1.00 84.62 191 ALA A CA 1
ATOM 1507 C C . ALA A 1 191 ? -13.856 5.054 11.412 1.00 84.62 191 ALA A C 1
ATOM 1509 O O . ALA A 1 191 ? -14.246 5.306 12.557 1.00 84.62 191 ALA A O 1
ATOM 1510 N N . LYS A 1 192 ? -13.364 6.022 10.626 1.00 83.62 192 LYS A N 1
ATOM 1511 C CA . LYS A 1 192 ? -13.286 7.436 11.036 1.00 83.62 192 LYS A CA 1
ATOM 1512 C C . LYS A 1 192 ? -14.675 8.031 11.278 1.00 83.62 192 LYS A C 1
ATOM 1514 O O . LYS A 1 192 ? -14.864 8.758 12.250 1.00 83.62 192 LYS A O 1
ATOM 1519 N N . LYS A 1 193 ? -15.658 7.711 10.431 1.00 84.44 193 LYS A N 1
ATOM 1520 C CA . LYS A 1 193 ? -17.044 8.173 10.607 1.00 84.44 193 LYS A CA 1
ATOM 1521 C C . LYS A 1 193 ? -17.722 7.528 11.816 1.00 84.44 193 LYS A C 1
ATOM 1523 O O . LYS A 1 193 ? -18.385 8.231 12.575 1.00 84.44 193 LYS A O 1
ATOM 1528 N N . ARG A 1 194 ? -17.485 6.235 12.058 1.00 83.00 194 ARG A N 1
ATOM 1529 C CA . ARG A 1 194 ? -17.939 5.547 13.274 1.00 83.00 194 ARG A CA 1
ATOM 1530 C C . ARG A 1 194 ? -17.426 6.242 14.532 1.00 83.00 194 ARG A C 1
ATOM 1532 O O . ARG A 1 194 ? -18.209 6.635 15.388 1.00 83.00 194 ARG A O 1
ATOM 1539 N N . THR A 1 195 ? -16.112 6.437 14.622 1.00 76.31 195 THR A N 1
ATOM 1540 C CA . THR A 1 195 ? -15.484 7.063 15.798 1.00 76.31 195 THR A CA 1
ATOM 1541 C C . THR A 1 195 ? -15.882 8.529 15.981 1.00 76.31 195 THR A C 1
ATOM 1543 O O . THR A 1 195 ? -15.851 9.030 17.102 1.00 76.31 195 THR A O 1
ATOM 1546 N N . ALA A 1 196 ? -16.272 9.234 14.914 1.00 76.50 196 ALA A N 1
ATOM 1547 C CA . ALA A 1 196 ? -16.842 10.577 15.005 1.00 76.50 196 ALA A CA 1
ATOM 1548 C C . ALA A 1 196 ? -18.283 10.570 15.542 1.00 76.50 196 ALA A C 1
ATOM 1550 O O . ALA A 1 196 ? -18.614 11.421 16.359 1.00 76.50 196 ALA A O 1
ATOM 1551 N N . SER A 1 197 ? -19.105 9.591 15.150 1.00 66.94 197 SER A N 1
ATOM 1552 C CA . SER A 1 197 ? -20.492 9.442 15.621 1.00 66.94 197 SER A CA 1
ATOM 1553 C C . SER A 1 197 ? -20.607 9.084 17.106 1.00 66.94 197 SER A C 1
ATOM 1555 O O . SER A 1 197 ? -21.656 9.301 17.702 1.00 66.94 197 SER A O 1
ATOM 1557 N N . LEU A 1 198 ? -19.549 8.522 17.697 1.00 62.06 198 LEU A N 1
ATOM 1558 C CA . LEU A 1 198 ? -19.479 8.173 19.120 1.00 62.06 198 LEU A CA 1
ATOM 1559 C C . LEU A 1 198 ? -19.005 9.340 20.005 1.00 62.06 198 LEU A C 1
ATOM 1561 O O . LEU A 1 198 ? -18.994 9.222 21.230 1.00 62.06 198 LEU A O 1
ATOM 1565 N N . LYS A 1 199 ? -18.586 10.470 19.417 1.00 59.38 199 LYS A N 1
ATOM 1566 C CA . LYS A 1 199 ? -18.189 11.661 20.177 1.00 59.38 199 LYS A CA 1
ATOM 1567 C C . LYS A 1 199 ? -19.430 12.490 20.487 1.00 59.38 199 LYS A C 1
ATOM 1569 O O . LYS A 1 199 ? -20.179 12.849 19.586 1.00 59.38 199 LYS A O 1
ATOM 1574 N N . GLN A 1 200 ? -19.618 12.803 21.767 1.00 49.84 200 GLN A N 1
ATOM 1575 C CA . GLN A 1 200 ? -20.671 13.693 22.248 1.00 49.84 200 GLN A CA 1
ATOM 1576 C C . GLN A 1 200 ? -20.641 15.014 21.464 1.00 49.84 200 GLN A C 1
ATOM 1578 O O . GLN A 1 200 ? -19.584 15.644 21.354 1.00 49.84 200 GLN A O 1
ATOM 1583 N N . THR A 1 201 ? -21.786 15.413 20.908 1.00 60.00 201 THR A N 1
ATOM 1584 C CA . THR A 1 201 ? -21.937 16.688 20.203 1.00 60.00 201 THR A CA 1
ATOM 1585 C C . THR A 1 201 ? -21.566 17.840 21.131 1.00 60.00 201 THR A C 1
ATOM 1587 O O . THR A 1 201 ? -21.874 17.843 22.327 1.00 60.00 201 THR A O 1
ATOM 1590 N N . THR A 1 202 ? -20.822 18.805 20.597 1.00 59.75 202 THR A N 1
ATOM 1591 C CA . THR A 1 202 ? -20.321 19.943 21.371 1.00 59.75 202 THR A CA 1
ATOM 1592 C C . THR A 1 202 ? -21.504 20.736 21.925 1.00 59.75 202 THR A C 1
ATOM 1594 O O . THR A 1 202 ? -22.462 20.983 21.200 1.00 59.75 202 THR A O 1
ATOM 1597 N N . ILE A 1 203 ? -21.437 21.190 23.185 1.00 65.56 203 ILE A N 1
ATOM 1598 C CA . ILE A 1 203 ? -22.552 21.894 23.857 1.00 65.56 203 ILE A CA 1
ATOM 1599 C C . ILE A 1 203 ? -23.076 23.097 23.045 1.00 65.56 203 ILE A C 1
ATOM 1601 O O . ILE A 1 2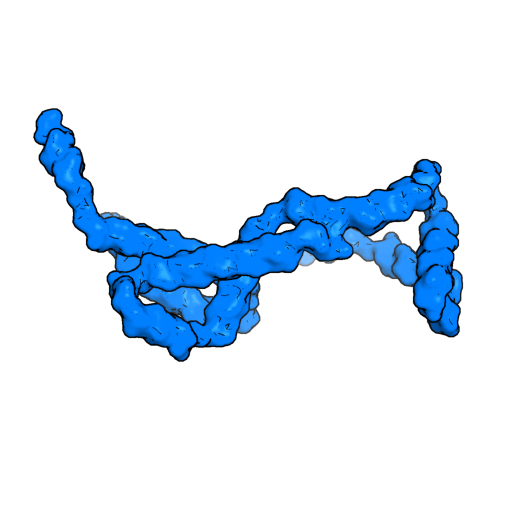03 ? -24.236 23.469 23.159 1.00 65.56 203 ILE A O 1
ATOM 1605 N N . THR A 1 204 ? -22.231 23.675 22.187 1.00 70.81 204 THR A N 1
ATOM 1606 C CA . THR A 1 204 ? -22.535 24.793 21.285 1.00 70.81 204 THR A CA 1
ATOM 1607 C C . THR A 1 204 ? -23.493 24.449 20.142 1.00 70.81 204 THR A C 1
ATOM 1609 O O . THR A 1 204 ? -24.081 25.367 19.574 1.00 70.81 204 THR A O 1
ATOM 1612 N N . GLU A 1 205 ? -23.686 23.172 19.803 1.00 65.19 205 GLU A N 1
ATOM 1613 C CA . GLU A 1 205 ? -24.678 22.739 18.806 1.00 65.19 205 GLU A CA 1
ATOM 1614 C C . GLU A 1 205 ? -26.108 22.790 19.364 1.00 65.19 205 GLU A C 1
ATOM 1616 O O . GLU A 1 205 ? -27.031 23.103 18.620 1.00 65.19 205 GLU A O 1
ATOM 1621 N N . TYR A 1 206 ? -26.287 22.636 20.682 1.00 60.47 206 TYR A N 1
ATOM 1622 C CA . TYR A 1 206 ? -27.589 22.770 21.354 1.00 60.47 206 TYR A CA 1
ATOM 1623 C C . TYR A 1 206 ? -28.087 24.219 21.453 1.00 60.47 206 TYR A C 1
ATOM 1625 O O . TYR A 1 206 ? -29.269 24.454 21.676 1.00 60.47 206 TYR A O 1
ATOM 1633 N N . PHE A 1 207 ? -27.205 25.205 21.275 1.00 66.69 207 PHE A N 1
ATOM 1634 C CA . PHE A 1 207 ? -27.565 26.628 21.315 1.00 66.69 207 PHE A CA 1
ATOM 1635 C C . PHE A 1 207 ? -27.884 27.215 19.932 1.00 66.69 207 PHE A C 1
ATOM 1637 O O . PHE A 1 207 ? -28.096 28.422 19.825 1.00 66.69 207 PHE A O 1
ATOM 1644 N N . LYS A 1 208 ? -27.893 26.393 18.873 1.00 62.59 208 LYS A N 1
ATOM 1645 C CA . LYS A 1 208 ? -28.166 26.836 17.496 1.00 62.59 208 LYS A CA 1
ATOM 1646 C C . LYS A 1 208 ? -29.600 26.606 17.014 1.00 62.59 208 LYS A C 1
ATOM 1648 O O . LYS A 1 208 ? -29.900 27.007 15.895 1.00 62.59 208 LYS A O 1
ATOM 1653 N N . GLU A 1 209 ? -30.491 26.052 17.833 1.00 53.06 209 GLU A N 1
ATOM 1654 C CA . GLU A 1 209 ? -31.928 26.112 17.544 1.00 53.06 209 GLU A CA 1
ATOM 1655 C C . GLU A 1 209 ? -32.547 27.378 18.145 1.00 53.06 209 GLU A C 1
ATOM 1657 O O . GLU A 1 209 ? -32.839 27.455 19.342 1.00 53.06 209 GLU A O 1
ATOM 1662 N N . LYS A 1 210 ? -32.746 28.381 17.283 1.00 45.22 210 LYS A N 1
ATOM 1663 C CA . LYS A 1 210 ? -33.822 29.363 17.411 1.00 45.22 210 LYS A CA 1
ATOM 1664 C C . LYS A 1 210 ? -34.238 29.899 16.050 1.00 45.22 210 LYS A C 1
ATOM 1666 O O . LYS A 1 210 ? -33.328 30.256 15.270 1.00 45.22 210 LYS A O 1
#

Radius of gyration: 28.2 Å; chains: 1; bounding box: 76×46×65 Å